Protein AF-0000000075997855 (afdb_homodimer)

Organism: Limulus polyphemus (NCBI:txid6850)

Radius of gyration: 38.67 Å; Cα contacts (8 Å, |Δi|>4): 267; chains: 2; bounding box: 43×116×145 Å

InterPro domains:
  IPR006569 CID domain [PF04818] (9-124)
  IPR006569 CID domain [PS51391] (2-132)
  IPR006569 CID domain [SM00582] (9-129)
  IPR008942 ENTH/VHS [G3DSA:1.25.40.90] (2-138)
  IPR008942 ENTH/VHS [SSF48464] (8-131)

pLDDT: mean 77.79, std 27.0, range [27.77, 98.94]

Foldseek 3Di:
DLPDDDLVVLLVLLVPQDLDPCSLVVVLVVCLVNQVCLLVSLVSLLVSLVVDDQVSLLSSVSSLLSNLVVCVPPPPHDNLVNNLVCLLVSLLSNQPPVCLVVVVVSLVVCVVVVSDDPVSSVSSVCSNPVPPPPPPPCPVVVPPPPVPPVVVVVVVVVVVVVVVVVVVVVVVVPVVPPVPPVVPPVPD/DLPDDDLVVLLVLLVPQDLDPCSLVVVLVVCLVNQVCLLVSLVSLLVSLVVDDQVSLLSSVSSLLSNLVVCVVPPPHDNLVNNLVCLLVSLLSNQPPVCLVVVVVSLVVCVVVVSDDPVSSVSSVCSNPVPPPPPPPCPVVVPPPPVPPVVVVVVVVVVVVVVVVVVVVVVVVPPPVVVPPVVPVPPD

Nearest PDB structures (foldseek):
  4flb-assembly1_A-2  TM=9.672E-01  e=1.034E-10  Homo sapiens
  4jxt-assembly1_A  TM=9.382E-01  e=5.336E-09  Homo sapiens
  4fu3-assembly1_A  TM=7.179E-01  e=9.649E-08  Homo sapiens
  4q94-assembly3_A  TM=6.990E-01  e=1.178E-07  Homo sapiens
  4fu3-assembly1_B  TM=7.138E-01  e=9.179E-08  Homo sapiens

Solvent-accessible surface area (backbone atoms only — not comparable to full-atom values): 21978 Å² total; per-residue (Å²): 128,83,78,76,81,59,61,69,59,49,49,50,48,67,71,62,58,44,56,30,53,66,40,33,49,54,53,29,52,55,49,61,72,45,38,91,45,35,62,62,52,44,51,50,50,51,56,50,46,72,73,45,53,64,72,54,35,49,38,51,48,52,34,49,50,51,37,38,62,57,32,74,74,36,86,91,49,54,46,58,63,44,44,58,73,46,46,61,68,50,29,63,72,52,50,50,77,92,48,36,69,60,52,50,48,54,51,50,50,32,52,75,66,60,71,50,56,64,68,58,52,49,50,44,51,51,52,43,64,50,71,70,68,66,70,70,76,74,71,62,75,67,65,74,69,64,73,70,70,65,59,67,63,60,59,61,59,58,56,57,55,56,53,52,54,53,51,52,55,54,53,61,64,55,63,66,62,66,74,62,60,71,68,58,70,71,72,112,126,82,78,76,81,55,61,68,59,50,50,51,49,67,73,61,58,43,56,30,52,66,40,32,49,53,53,30,51,56,48,61,73,45,38,92,45,34,62,60,51,44,51,50,51,51,57,50,45,73,73,45,54,64,72,54,36,49,36,51,49,52,33,49,51,51,37,37,62,56,34,75,74,37,83,90,48,53,46,58,61,45,45,58,75,45,45,61,68,49,28,63,72,51,50,50,77,90,48,35,68,60,54,51,48,53,51,49,50,33,53,76,65,61,71,52,55,66,68,58,54,50,50,43,52,50,51,42,64,50,70,70,70,68,70,71,78,74,68,63,72,68,65,72,71,64,73,70,68,66,61,66,64,61,62,61,58,59,58,59,58,58,54,54,59,55,54,56,58,56,59,64,64,62,63,64,65,70,70,64,62,73,65,62,84,68,71,127

Secondary structure (DSSP, 8-state):
------HHHHHHHHHH--SBHHHHHHHHHHHHHTGGGHHHHHHHHHHHHHHS-HHHHHHHHHHHHHHHHHHTTSTT--HHHHHHHHHHHHHHTT--TTTHHHHHHHHHHHHHTTSS-HHHHHHHHHHHH-----------TTTT--TTTHHHHHHHHHHHHHHHHHHHHHHHTTGGGGGGGGGGGGG-/------HHHHHHHHHH--SBHHHHHHHHHHHHHTGGGHHHHHHHHHHHHHHS-HHHHHHHHHHHHHHHHHHTTSTT--HHHHHHHHHHHHHHTT--TTTHHHHHHHHHHHHHTTSS-HHHHHHHHHHHH----------GGGS---GGGHHHHHHHHHHHHHHHHHHHHHHHHHSGGGGGGGGSTT--

Sequence (376 aa):
MASTLNENNLEKKFQSVTNTQDGIQSLSLWILHHKVHHKKIVEMWMKVLKKAKPSHRLTLLYLANDVVQNSRKKAGSHFGESFAEVLKEACVLLRDEKIQTSVKRVFKIWEERSVYDPDFIKELYDVLESSKESPPVSSKIIADFKPQKVADQIHMVDKIAKETLTKLTMLTNSKVDAASSEALRKLKMASTLNENNLEKKFQSVTNTQDGIQSLSLWILHHKVHHKKIVEMWMKVLKKAKPSHRLTLLYLANDVVQNSRKKAGSHFGESFAEVLKEACVLLRDEKIQTSVKRVFKIWEERSVYDPDFIKELYDVLESSKESPPVSSKIIADFKPQKVADQIHMVDKIAKETLTKLTMLTNSKVDAASSEALRKLK

Structure (mmCIF, N/CA/C/O backbone):
data_AF-0000000075997855-model_v1
#
loop_
_entity.id
_entity.type
_entity.pdbx_description
1 polymer 'Regulation of nuclear pre-mRNA domain-containing protein 1A-like'
#
loop_
_atom_site.group_PDB
_atom_site.id
_atom_site.type_symbol
_atom_site.label_atom_id
_atom_site.label_alt_id
_atom_site.label_comp_id
_atom_site.label_asym_id
_atom_site.label_entity_id
_atom_site.label_seq_id
_atom_site.pdbx_PDB_ins_code
_atom_site.Cartn_x
_atom_site.Cartn_y
_atom_site.Cartn_z
_atom_site.occupancy
_atom_site.B_iso_or_equiv
_atom_site.auth_seq_id
_atom_site.auth_comp_id
_atom_site.auth_asym_id
_atom_site.auth_atom_id
_atom_site.pdbx_PDB_model_num
ATOM 1 N N . MET A 1 1 ? -7.246 -14.531 -29.578 1 36.03 1 MET A N 1
ATOM 2 C CA . MET A 1 1 ? -6.105 -15.422 -29.359 1 36.03 1 MET A CA 1
ATOM 3 C C . MET A 1 1 ? -5.57 -15.289 -27.938 1 36.03 1 MET A C 1
ATOM 5 O O . MET A 1 1 ? -5.375 -14.172 -27.453 1 36.03 1 MET A O 1
ATOM 9 N N . ALA A 1 2 ? -5.793 -16.109 -26.984 1 48.78 2 ALA A N 1
ATOM 10 C CA . ALA A 1 2 ? -5.484 -15.992 -25.562 1 48.78 2 ALA A CA 1
ATOM 11 C C . ALA A 1 2 ? -4.008 -15.672 -25.344 1 48.78 2 ALA A C 1
ATOM 13 O O . ALA A 1 2 ? -3.133 -16.359 -25.875 1 48.78 2 ALA A O 1
ATOM 14 N N . SER A 1 3 ? -3.506 -14.469 -25.438 1 60.66 3 SER A N 1
ATOM 15 C CA . SER A 1 3 ? -2.098 -14.094 -25.375 1 60.66 3 SER A CA 1
ATOM 16 C C . SER A 1 3 ? -1.326 -14.969 -24.391 1 60.66 3 SER A C 1
ATOM 18 O O . SER A 1 3 ? -1.841 -15.312 -23.328 1 60.66 3 SER A O 1
ATOM 20 N N . THR A 1 4 ? -0.535 -15.883 -24.922 1 80.06 4 THR A N 1
ATOM 21 C CA . THR A 1 4 ? 0.24 -16.875 -24.188 1 80.06 4 THR A CA 1
ATOM 22 C C . THR A 1 4 ? 1.141 -16.188 -23.156 1 80.06 4 THR A C 1
ATOM 24 O O . THR A 1 4 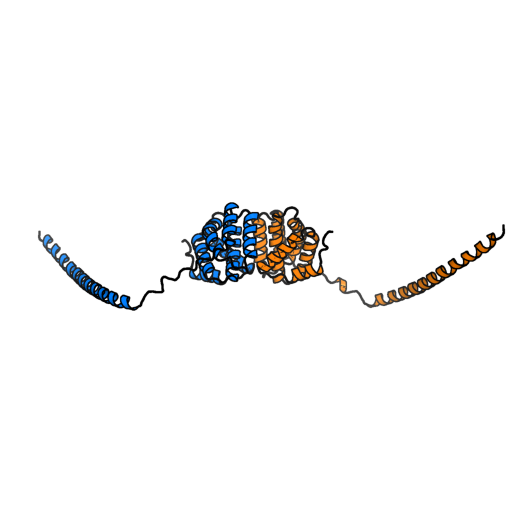? 1.817 -15.211 -23.469 1 80.06 4 THR A O 1
ATOM 27 N N . LEU A 1 5 ? 0.919 -16.484 -21.938 1 89.31 5 LEU A N 1
ATOM 28 C CA . LEU A 1 5 ? 1.74 -16 -20.828 1 89.31 5 LEU A CA 1
ATOM 29 C C . LEU A 1 5 ? 3.16 -16.547 -20.922 1 89.31 5 LEU A C 1
ATOM 31 O O . LEU A 1 5 ? 3.355 -17.766 -21.062 1 89.31 5 LEU A O 1
ATOM 35 N N . ASN A 1 6 ? 4.176 -15.734 -21.172 1 93.5 6 ASN A N 1
ATOM 36 C CA . ASN A 1 6 ? 5.578 -16.125 -21.156 1 93.5 6 ASN A CA 1
ATOM 37 C C . ASN A 1 6 ? 6.066 -16.422 -19.734 1 93.5 6 ASN A C 1
ATOM 39 O O . ASN A 1 6 ? 6.371 -15.492 -18.984 1 93.5 6 ASN A O 1
ATOM 43 N N . GLU A 1 7 ? 6.246 -17.641 -19.422 1 94.5 7 GLU A N 1
ATOM 44 C CA . GLU A 1 7 ? 6.555 -18.062 -18.062 1 94.5 7 GLU A CA 1
ATOM 45 C C . GLU A 1 7 ? 7.953 -17.609 -17.656 1 94.5 7 GLU A C 1
ATOM 47 O O . GLU A 1 7 ? 8.172 -17.266 -16.484 1 94.5 7 GLU A O 1
ATOM 52 N N . ASN A 1 8 ? 8.898 -17.672 -18.562 1 96 8 ASN A N 1
ATOM 53 C CA . ASN A 1 8 ? 10.258 -17.25 -18.234 1 96 8 ASN A CA 1
ATOM 54 C C . ASN A 1 8 ? 10.312 -15.766 -17.891 1 96 8 ASN A C 1
ATOM 56 O O . ASN A 1 8 ? 11 -15.359 -16.953 1 96 8 ASN A O 1
ATOM 60 N N . ASN A 1 9 ? 9.594 -15.109 -18.656 1 96.88 9 ASN A N 1
ATOM 61 C CA . ASN A 1 9 ? 9.508 -13.68 -18.391 1 96.88 9 ASN A CA 1
ATOM 62 C C . ASN A 1 9 ? 8.844 -13.398 -17.031 1 96.88 9 ASN A C 1
ATOM 64 O O . ASN A 1 9 ? 9.32 -12.555 -16.266 1 96.88 9 ASN A O 1
ATOM 68 N N . LEU A 1 10 ? 7.824 -14.078 -16.781 1 97.94 10 LEU A N 1
ATOM 69 C CA . LEU A 1 10 ? 7.102 -13.914 -15.523 1 97.94 10 LEU A CA 1
ATOM 70 C C . LEU A 1 10 ? 7.988 -14.273 -14.336 1 97.94 10 LEU A C 1
ATOM 72 O O . LEU A 1 10 ? 8.023 -13.547 -13.344 1 97.94 10 LEU A O 1
ATOM 76 N N . GLU A 1 11 ? 8.695 -15.344 -14.477 1 98 11 GLU A N 1
ATOM 77 C CA . GLU A 1 11 ? 9.609 -15.75 -13.406 1 98 11 GLU A CA 1
ATOM 78 C C . GLU A 1 11 ? 10.633 -14.656 -13.117 1 98 11 GLU A C 1
ATOM 80 O O . GLU A 1 11 ? 10.914 -14.344 -11.961 1 98 11 GLU A O 1
ATOM 85 N N . LYS A 1 12 ? 11.219 -14.125 -14.109 1 98.44 12 LYS A N 1
ATOM 86 C CA . LYS A 1 12 ? 12.203 -13.055 -13.961 1 98.44 12 LYS A CA 1
ATOM 87 C C . LYS A 1 12 ? 11.586 -11.836 -13.297 1 98.44 12 LYS A C 1
ATOM 89 O O . LYS A 1 12 ? 12.227 -11.18 -12.477 1 98.44 12 LYS A O 1
ATOM 94 N N . LYS A 1 13 ? 10.359 -11.562 -13.656 1 98.69 13 LYS A N 1
ATOM 95 C CA . LYS A 1 13 ? 9.656 -10.438 -13.039 1 98.69 13 LYS A CA 1
ATOM 96 C C . LYS A 1 13 ? 9.492 -10.648 -11.539 1 98.69 13 LYS A C 1
ATOM 98 O O . LYS A 1 13 ? 9.75 -9.734 -10.742 1 98.69 13 LYS A O 1
ATOM 103 N N . PHE A 1 14 ? 9.164 -11.859 -11.133 1 98.88 14 PHE A N 1
ATOM 104 C CA . PHE A 1 14 ? 8.992 -12.156 -9.719 1 98.88 14 PHE A CA 1
ATOM 105 C C . PHE A 1 14 ? 10.336 -12.125 -8.992 1 98.88 14 PHE A C 1
ATOM 107 O O . PHE A 1 14 ? 10.406 -11.703 -7.84 1 98.88 14 PHE A O 1
ATOM 114 N N . GLN A 1 15 ? 11.359 -12.523 -9.664 1 98.75 15 GLN A N 1
ATOM 115 C CA . GLN A 1 15 ? 12.688 -12.555 -9.062 1 98.75 15 GLN A CA 1
ATOM 116 C C . GLN A 1 15 ? 13.242 -11.148 -8.883 1 98.75 15 GLN A C 1
ATOM 118 O O . GLN A 1 15 ? 14.008 -10.891 -7.953 1 98.75 15 GLN A O 1
ATOM 123 N N . SER A 1 16 ? 12.789 -10.25 -9.688 1 98.56 16 SER A N 1
ATOM 124 C CA . SER A 1 16 ? 13.445 -8.953 -9.742 1 98.56 16 SER A CA 1
ATOM 125 C C . SER A 1 16 ? 12.578 -7.871 -9.109 1 98.56 16 SER A C 1
ATOM 127 O O . SER A 1 16 ? 13.031 -6.742 -8.906 1 98.56 16 SER A O 1
ATOM 129 N N . VAL A 1 17 ? 11.367 -8.133 -8.781 1 98.75 17 VAL A N 1
ATOM 130 C CA . VAL A 1 17 ? 10.484 -7.117 -8.227 1 98.75 17 VAL A CA 1
ATOM 131 C C . VAL A 1 17 ? 11.094 -6.531 -6.957 1 98.75 17 VAL A C 1
ATOM 133 O O . VAL A 1 17 ? 11.633 -7.27 -6.125 1 98.75 17 VAL A O 1
ATOM 136 N N . THR A 1 18 ? 11.008 -5.199 -6.891 1 98.25 18 THR A N 1
ATOM 137 C CA . THR A 1 18 ? 11.594 -4.512 -5.75 1 98.25 18 THR A CA 1
ATOM 138 C C . THR A 1 18 ? 10.539 -4.219 -4.688 1 98.25 18 THR A C 1
ATOM 140 O O . THR A 1 18 ? 9.352 -4.145 -4.992 1 98.25 18 THR A O 1
ATOM 143 N N . ASN A 1 19 ? 11.039 -3.986 -3.506 1 98 19 ASN A N 1
ATOM 144 C CA . ASN A 1 19 ? 10.164 -3.705 -2.371 1 98 19 ASN A CA 1
ATOM 145 C C . ASN A 1 19 ? 9.68 -2.26 -2.387 1 98 19 ASN A C 1
ATOM 147 O O . ASN A 1 19 ? 8.914 -1.85 -1.512 1 98 19 ASN A O 1
ATOM 151 N N . THR A 1 20 ? 9.898 -1.529 -3.391 1 97.5 20 THR A N 1
ATOM 152 C CA . THR A 1 20 ? 9.445 -0.145 -3.488 1 97.5 20 THR A CA 1
ATOM 153 C C . THR A 1 20 ? 7.984 -0.079 -3.914 1 97.5 20 THR A C 1
ATOM 155 O O . THR A 1 20 ? 7.48 -0.998 -4.562 1 97.5 20 THR A O 1
ATOM 158 N N . GLN A 1 21 ? 7.355 1.006 -3.586 1 95.5 21 GLN A N 1
ATOM 159 C CA . GLN A 1 21 ? 5.957 1.191 -3.965 1 95.5 21 GLN A CA 1
ATOM 160 C C . GLN A 1 21 ? 5.785 1.111 -5.477 1 95.5 21 GLN A C 1
ATOM 162 O O . GLN A 1 21 ? 4.906 0.396 -5.969 1 95.5 21 GLN A O 1
ATOM 167 N N . ASP A 1 22 ? 6.676 1.736 -6.219 1 95 22 ASP A N 1
ATOM 168 C CA . ASP A 1 22 ? 6.613 1.729 -7.676 1 95 22 ASP A CA 1
ATOM 169 C C . ASP A 1 22 ? 6.84 0.325 -8.234 1 95 22 ASP A C 1
ATOM 171 O O . ASP A 1 22 ? 6.16 -0.096 -9.172 1 95 22 ASP A O 1
ATOM 175 N N . GLY A 1 23 ? 7.785 -0.365 -7.691 1 96.75 23 GLY A N 1
ATOM 176 C CA . GLY A 1 23 ? 8.062 -1.724 -8.133 1 96.75 23 GLY A CA 1
ATOM 177 C C . GLY A 1 23 ? 6.887 -2.662 -7.941 1 96.75 23 GLY A C 1
ATOM 178 O O . GLY A 1 23 ? 6.5 -3.377 -8.867 1 96.75 23 GLY A O 1
ATOM 179 N N . ILE A 1 24 ? 6.32 -2.67 -6.812 1 98.12 24 ILE A N 1
ATOM 180 C CA . ILE A 1 24 ? 5.18 -3.514 -6.48 1 98.12 24 ILE A CA 1
ATOM 181 C C . ILE A 1 24 ? 3.986 -3.135 -7.355 1 98.12 24 ILE A C 1
ATOM 183 O O . ILE A 1 24 ? 3.371 -3.998 -7.984 1 98.12 24 ILE A O 1
ATOM 187 N N . GLN A 1 25 ? 3.754 -1.882 -7.441 1 94.94 25 GLN A N 1
ATOM 188 C CA . GLN A 1 25 ? 2.584 -1.396 -8.164 1 94.94 25 GLN A CA 1
ATOM 189 C C . GLN A 1 25 ? 2.699 -1.688 -9.656 1 94.94 25 GLN A C 1
ATOM 191 O O . GLN A 1 25 ? 1.718 -2.066 -10.297 1 94.94 25 GLN A O 1
ATOM 196 N N . SER A 1 26 ? 3.852 -1.44 -10.203 1 95.81 26 SER A N 1
ATOM 197 C CA . SER A 1 26 ? 4.059 -1.679 -11.625 1 95.81 26 SER A CA 1
ATOM 198 C C . SER A 1 26 ? 3.826 -3.143 -11.984 1 95.81 26 SER A C 1
ATOM 200 O O . SER A 1 26 ? 3.107 -3.449 -12.938 1 95.81 26 SER A O 1
ATOM 202 N N . LEU A 1 27 ? 4.375 -3.992 -11.227 1 98.06 27 LEU A N 1
ATOM 203 C CA . LEU A 1 27 ? 4.184 -5.406 -11.523 1 98.06 27 LEU A CA 1
ATOM 204 C C . LEU A 1 27 ? 2.75 -5.836 -11.227 1 98.06 27 LEU A C 1
ATOM 206 O O . LEU A 1 27 ? 2.184 -6.664 -11.945 1 98.06 27 LEU A O 1
ATOM 210 N N . SER A 1 28 ? 2.18 -5.32 -10.188 1 97.12 28 SER A N 1
ATOM 211 C CA . SER A 1 28 ? 0.782 -5.59 -9.867 1 97.12 28 SER A CA 1
ATOM 212 C C . SER A 1 28 ? -0.136 -5.227 -11.023 1 97.12 28 SER A C 1
ATOM 214 O O . SER A 1 28 ? -1.011 -6.008 -11.398 1 97.12 28 SER A O 1
ATOM 216 N N . LEU A 1 29 ? 0.048 -4.117 -11.609 1 93.44 29 LEU A N 1
ATOM 217 C CA . LEU A 1 29 ? -0.745 -3.666 -12.75 1 93.44 29 LEU A CA 1
ATOM 218 C C . LEU A 1 29 ? -0.617 -4.637 -13.914 1 93.44 29 LEU A C 1
ATOM 220 O O . LEU A 1 29 ? -1.619 -5.02 -14.523 1 93.44 29 LEU A O 1
ATOM 224 N N . TRP A 1 30 ? 0.58 -4.969 -14.18 1 96.44 30 TRP A N 1
ATOM 225 C CA . TRP A 1 30 ? 0.846 -5.914 -15.258 1 96.44 30 TRP A CA 1
ATOM 226 C C . TRP A 1 30 ? 0.116 -7.23 -15.016 1 96.44 30 TRP A C 1
ATOM 228 O O . TRP A 1 30 ? -0.498 -7.785 -15.93 1 96.44 30 TRP A O 1
ATOM 238 N N . ILE A 1 31 ? 0.141 -7.695 -13.781 1 97.19 31 ILE A N 1
ATOM 239 C CA . ILE A 1 31 ? -0.502 -8.945 -13.391 1 97.19 31 ILE A CA 1
ATOM 240 C C . ILE A 1 31 ? -2.012 -8.828 -13.586 1 97.19 31 ILE A C 1
ATOM 242 O O . ILE A 1 31 ? -2.641 -9.734 -14.148 1 97.19 31 ILE A O 1
ATOM 246 N N . LEU A 1 32 ? -2.564 -7.789 -13.219 1 95.5 32 LEU A N 1
ATOM 247 C CA . LEU A 1 32 ? -4.004 -7.598 -13.328 1 95.5 32 LEU A CA 1
ATOM 248 C C . LEU A 1 32 ? -4.438 -7.527 -14.789 1 95.5 32 LEU A C 1
ATOM 250 O O . LEU A 1 32 ? -5.535 -7.965 -15.133 1 95.5 32 LEU A O 1
ATOM 254 N N . HIS A 1 33 ? -3.527 -7.004 -15.539 1 93.06 33 HIS A N 1
ATOM 255 C CA . HIS A 1 33 ? -3.785 -6.969 -16.969 1 93.06 33 HIS A CA 1
ATOM 256 C C . HIS A 1 33 ? -3.789 -8.375 -17.562 1 93.06 33 HIS A C 1
ATOM 258 O O . HIS A 1 33 ? -4.43 -8.617 -18.594 1 93.06 33 HIS A O 1
ATOM 264 N N . HIS A 1 34 ? -3.145 -9.242 -16.969 1 95.25 34 HIS A N 1
ATOM 265 C CA . HIS A 1 34 ? -3.059 -10.633 -17.406 1 95.25 34 HIS A CA 1
ATOM 266 C C . HIS A 1 34 ? -3.889 -11.547 -16.516 1 95.25 34 HIS A C 1
ATOM 268 O O . HIS A 1 34 ? -3.523 -12.711 -16.312 1 95.25 34 HIS A O 1
ATOM 274 N N . LYS A 1 35 ? -5.008 -11.078 -16.047 1 95.62 35 LYS A N 1
ATOM 275 C CA . LYS A 1 35 ? -5.832 -11.758 -15.055 1 95.62 35 LYS A CA 1
ATOM 276 C C . LYS A 1 35 ? -6.383 -13.078 -15.594 1 95.62 35 LYS A C 1
ATOM 278 O O . LYS A 1 35 ? -6.711 -13.977 -14.828 1 95.62 35 LYS A O 1
ATOM 283 N N . VAL A 1 36 ? -6.477 -13.195 -16.922 1 95.38 36 VAL A N 1
ATOM 284 C CA . VAL A 1 36 ? -6.988 -14.422 -17.5 1 95.38 36 VAL A CA 1
ATOM 285 C C . VAL A 1 36 ? -6.09 -15.594 -17.109 1 95.38 36 VAL A C 1
ATOM 287 O O . VAL A 1 36 ? -6.535 -16.75 -17.094 1 95.38 36 VAL A O 1
ATOM 290 N N . HIS A 1 37 ? -4.828 -15.289 -16.812 1 96.94 37 HIS A N 1
ATOM 291 C CA . HIS A 1 37 ? -3.861 -16.312 -16.438 1 96.94 37 HIS A CA 1
ATOM 292 C C . HIS A 1 37 ? -3.621 -16.328 -14.938 1 96.94 37 HIS A C 1
ATOM 294 O O . HIS A 1 37 ? -2.521 -16.656 -14.484 1 96.94 37 HIS A O 1
ATOM 300 N N . HIS A 1 38 ? -4.582 -15.961 -14.094 1 97.25 38 HIS A N 1
ATOM 301 C CA . HIS A 1 38 ? -4.418 -15.789 -12.656 1 97.25 38 HIS A CA 1
ATOM 302 C C . HIS A 1 38 ? -3.924 -17.062 -12 1 97.25 38 HIS A C 1
ATOM 304 O O . HIS A 1 38 ? -3.068 -17.031 -11.117 1 97.25 38 HIS A O 1
ATOM 310 N N . LYS A 1 39 ? -4.359 -18.266 -12.43 1 98.06 39 LYS A N 1
ATOM 311 C CA . LYS A 1 39 ? -3.926 -19.516 -11.828 1 98.06 39 LYS A CA 1
ATOM 312 C C . LYS A 1 39 ? -2.441 -19.766 -12.078 1 98.06 39 LYS A C 1
ATOM 314 O O . LYS A 1 39 ? -1.693 -20.062 -11.141 1 98.06 39 LYS A O 1
ATOM 319 N N . LYS A 1 40 ? -2.072 -19.594 -13.312 1 98 40 LYS A N 1
ATOM 320 C CA . LYS A 1 40 ? -0.673 -19.812 -13.664 1 98 40 LYS A CA 1
ATOM 321 C C . LYS A 1 40 ? 0.227 -18.781 -12.992 1 98 40 LYS A C 1
ATOM 323 O O . LYS A 1 40 ? 1.327 -19.109 -12.547 1 98 40 LYS A O 1
ATOM 328 N N . ILE A 1 41 ? -0.214 -17.562 -12.883 1 98.69 41 ILE A N 1
ATOM 329 C CA . ILE A 1 41 ? 0.545 -16.484 -12.266 1 98.69 41 ILE A CA 1
ATOM 330 C C . ILE A 1 41 ? 0.781 -16.797 -10.789 1 98.69 41 ILE A C 1
ATOM 332 O O . ILE A 1 41 ? 1.906 -16.688 -10.297 1 98.69 41 ILE A O 1
ATOM 336 N N . VAL A 1 42 ? -0.222 -17.25 -10.125 1 98.81 42 VAL A N 1
ATOM 337 C CA . VAL A 1 42 ? -0.113 -17.562 -8.703 1 98.81 42 VAL A CA 1
ATOM 338 C C . VAL A 1 42 ? 0.786 -18.781 -8.508 1 98.81 42 VAL A C 1
ATOM 340 O O . VAL A 1 42 ? 1.583 -18.828 -7.566 1 98.81 42 VAL A O 1
ATOM 343 N N . GLU A 1 43 ? 0.662 -19.703 -9.406 1 98.69 43 GLU A N 1
ATOM 344 C CA . GLU A 1 43 ? 1.55 -20.859 -9.367 1 98.69 43 GLU A CA 1
ATOM 345 C C . GLU A 1 43 ? 3.012 -20.438 -9.477 1 98.69 43 GLU A C 1
ATOM 347 O O . GLU A 1 43 ? 3.863 -20.922 -8.727 1 98.69 43 GLU A O 1
ATOM 352 N N . MET A 1 44 ? 3.279 -19.547 -10.383 1 98.81 44 MET A N 1
ATOM 353 C CA . MET A 1 44 ? 4.641 -19.062 -10.594 1 98.81 44 MET A CA 1
ATOM 354 C C . MET A 1 44 ? 5.117 -18.219 -9.414 1 98.81 44 MET A C 1
ATOM 356 O O . MET A 1 44 ? 6.293 -18.266 -9.055 1 98.81 44 MET A O 1
ATOM 360 N N . TRP A 1 45 ? 4.238 -17.453 -8.867 1 98.94 45 TRP A N 1
ATOM 361 C CA . TRP A 1 45 ? 4.535 -16.719 -7.645 1 98.94 45 TRP A CA 1
ATOM 362 C C . TRP A 1 45 ? 5.012 -17.641 -6.539 1 98.94 45 TRP A C 1
ATOM 364 O O . TRP A 1 45 ? 6.043 -17.391 -5.906 1 98.94 45 TRP A O 1
ATOM 374 N N . MET A 1 46 ? 4.312 -18.734 -6.34 1 98.88 46 MET A N 1
ATOM 375 C CA . MET A 1 46 ? 4.656 -19.719 -5.32 1 98.88 46 MET A CA 1
ATOM 376 C C . MET A 1 46 ? 5.996 -20.375 -5.621 1 98.88 46 MET A C 1
ATOM 378 O O . MET A 1 46 ? 6.805 -20.594 -4.719 1 98.88 46 MET A O 1
ATOM 382 N N . LYS A 1 47 ? 6.184 -20.656 -6.859 1 98.81 47 LYS A N 1
ATOM 383 C CA . LYS A 1 47 ? 7.445 -21.266 -7.285 1 98.81 47 LYS A CA 1
ATOM 384 C C . LYS A 1 47 ? 8.633 -20.375 -6.922 1 98.81 47 LYS A C 1
ATOM 386 O O . LYS A 1 47 ? 9.625 -20.859 -6.375 1 98.81 47 LYS A O 1
ATOM 391 N N . VAL A 1 48 ? 8.5 -19.141 -7.168 1 98.94 48 VAL A N 1
ATOM 392 C CA . VAL A 1 48 ? 9.594 -18.219 -6.891 1 98.94 48 VAL A CA 1
ATOM 393 C C . VAL A 1 48 ? 9.719 -18 -5.383 1 98.94 48 VAL A C 1
ATOM 395 O O . VAL A 1 48 ? 10.828 -17.891 -4.859 1 98.94 48 VAL A O 1
ATOM 398 N N . LEU A 1 49 ? 8.633 -17.984 -4.656 1 98.88 49 LEU A N 1
ATOM 399 C CA . LEU A 1 49 ? 8.648 -17.844 -3.207 1 98.88 49 LEU A CA 1
ATOM 400 C C . LEU A 1 49 ? 9.469 -18.953 -2.555 1 98.88 49 LEU A C 1
ATOM 402 O O . LEU A 1 49 ? 10.234 -18.688 -1.619 1 98.88 49 LEU A O 1
ATOM 406 N N . LYS A 1 50 ? 9.344 -20.094 -3.086 1 98.81 50 LYS A N 1
ATOM 407 C CA . LYS A 1 50 ? 10.008 -21.266 -2.516 1 98.81 50 LYS A CA 1
ATOM 408 C C . LYS A 1 50 ? 11.523 -21.141 -2.615 1 98.81 50 LYS A C 1
ATOM 410 O O . LYS A 1 50 ? 12.258 -21.688 -1.786 1 98.81 50 LYS A O 1
ATOM 415 N N . LYS A 1 51 ? 12 -20.375 -3.516 1 98.62 51 LYS A N 1
ATOM 416 C CA . LYS A 1 51 ? 13.438 -20.297 -3.783 1 98.62 51 LYS A CA 1
ATOM 417 C C . LYS A 1 51 ? 14.023 -19 -3.23 1 98.62 51 LYS A C 1
ATOM 419 O O . LYS A 1 51 ? 15.242 -18.812 -3.221 1 98.62 51 LYS A O 1
ATOM 424 N N . ALA A 1 52 ? 13.227 -18.141 -2.734 1 98.75 52 ALA A N 1
ATOM 425 C CA . ALA A 1 52 ? 13.648 -16.781 -2.367 1 98.75 52 ALA A CA 1
ATOM 426 C C . ALA A 1 52 ? 14.156 -16.75 -0.93 1 98.75 52 ALA A C 1
ATOM 428 O O . ALA A 1 52 ? 13.82 -17.609 -0.118 1 98.75 52 ALA A O 1
ATOM 429 N N . LYS A 1 53 ? 14.977 -15.75 -0.64 1 98.31 53 LYS A N 1
ATOM 430 C CA . LYS A 1 53 ? 15.375 -15.453 0.733 1 98.31 53 LYS A CA 1
ATOM 431 C C . LYS A 1 53 ? 14.258 -14.742 1.487 1 98.31 53 LYS A C 1
ATOM 433 O O . LYS A 1 53 ? 13.344 -14.18 0.874 1 98.31 53 LYS A O 1
ATOM 438 N N . PRO A 1 54 ? 14.297 -14.711 2.785 1 98.38 54 PRO A N 1
ATOM 439 C CA . PRO A 1 54 ? 13.195 -14.18 3.596 1 98.38 54 PRO A CA 1
ATOM 440 C C . PRO A 1 54 ? 12.828 -12.75 3.215 1 98.38 54 PRO A C 1
ATOM 442 O O . PRO A 1 54 ? 11.641 -12.43 3.082 1 98.38 54 PRO A O 1
ATOM 445 N N . SER A 1 55 ? 13.781 -11.922 2.957 1 98.25 55 SER A N 1
ATOM 446 C CA . SER A 1 55 ? 13.477 -10.539 2.607 1 98.25 55 SER A CA 1
ATOM 447 C C . SER A 1 55 ? 12.703 -10.453 1.297 1 98.25 55 SER A C 1
ATOM 449 O O . SER A 1 55 ? 11.773 -9.656 1.169 1 98.25 55 SER A O 1
ATOM 451 N N . HIS A 1 56 ? 13.125 -11.25 0.347 1 98.81 56 HIS A N 1
ATOM 452 C CA . HIS A 1 56 ? 12.422 -11.234 -0.932 1 98.81 56 HIS A CA 1
ATOM 453 C C . HIS A 1 56 ? 11.07 -11.938 -0.83 1 98.81 56 HIS A C 1
ATOM 455 O O . HIS A 1 56 ? 10.117 -11.57 -1.525 1 98.81 56 HIS A O 1
ATOM 461 N N . ARG A 1 57 ? 10.938 -12.945 0.015 1 98.94 57 ARG A N 1
ATOM 462 C CA . ARG A 1 57 ? 9.641 -13.555 0.271 1 98.94 57 ARG A CA 1
ATOM 463 C C . ARG A 1 57 ? 8.633 -12.523 0.764 1 98.94 57 ARG A C 1
ATOM 465 O O . ARG A 1 57 ? 7.469 -12.539 0.359 1 98.94 57 ARG A O 1
ATOM 472 N N . LEU A 1 58 ? 9.156 -11.656 1.605 1 98.69 58 LEU A N 1
ATOM 473 C CA . LEU A 1 58 ? 8.289 -10.586 2.082 1 98.69 58 LEU A CA 1
ATOM 474 C C . LEU A 1 58 ? 7.867 -9.68 0.934 1 98.69 58 LEU A C 1
ATOM 476 O O . LEU A 1 58 ? 6.695 -9.305 0.833 1 98.69 58 LEU A O 1
ATOM 480 N N . THR A 1 59 ? 8.758 -9.391 0.056 1 98.81 59 THR A N 1
ATOM 481 C CA . THR A 1 59 ? 8.453 -8.578 -1.117 1 98.81 59 THR A CA 1
ATOM 482 C C . THR A 1 59 ? 7.379 -9.25 -1.971 1 98.81 59 THR A C 1
ATOM 484 O O . THR A 1 59 ? 6.441 -8.586 -2.422 1 98.81 59 THR A O 1
ATOM 487 N N . LEU A 1 60 ? 7.512 -10.477 -2.117 1 98.94 60 LEU A N 1
ATOM 488 C CA . LEU A 1 60 ? 6.531 -11.234 -2.891 1 98.94 60 LEU A CA 1
ATOM 489 C C . LEU A 1 60 ? 5.176 -11.234 -2.195 1 98.94 60 LEU A C 1
ATOM 491 O O . LEU A 1 60 ? 4.133 -11.203 -2.857 1 98.94 60 LEU A O 1
ATOM 495 N N . LEU A 1 61 ? 5.195 -11.258 -0.875 1 98.88 61 LEU A N 1
ATOM 496 C CA . LEU A 1 61 ? 3.934 -11.164 -0.15 1 98.88 61 LEU A CA 1
ATOM 497 C C . LEU A 1 61 ? 3.299 -9.789 -0.343 1 98.88 61 LEU A C 1
ATOM 499 O O . LEU A 1 61 ? 2.082 -9.68 -0.513 1 98.88 61 LEU A O 1
ATOM 503 N N . TYR A 1 62 ? 4.109 -8.797 -0.326 1 98.62 62 TYR A N 1
ATOM 504 C CA . TYR A 1 62 ? 3.605 -7.449 -0.582 1 98.62 62 TYR A CA 1
ATOM 505 C C . TYR A 1 62 ? 2.982 -7.355 -1.97 1 98.62 62 TYR A C 1
ATOM 507 O O . TYR A 1 62 ? 1.944 -6.715 -2.148 1 98.62 62 TYR A O 1
ATOM 515 N N . LEU A 1 63 ? 3.611 -7.98 -2.92 1 98.75 63 LEU A N 1
ATOM 516 C CA . LEU A 1 63 ? 3.059 -8.031 -4.27 1 98.75 63 LEU A CA 1
ATOM 517 C C . LEU A 1 63 ? 1.703 -8.727 -4.273 1 98.75 63 LEU A C 1
ATOM 519 O O . LEU A 1 63 ? 0.741 -8.219 -4.855 1 98.75 63 LEU A O 1
ATOM 523 N N . ALA A 1 64 ? 1.636 -9.812 -3.594 1 98.81 64 ALA A N 1
ATOM 524 C CA . ALA A 1 64 ? 0.372 -10.539 -3.494 1 98.81 64 ALA A CA 1
ATOM 525 C C . ALA A 1 64 ? -0.709 -9.672 -2.855 1 98.81 64 ALA A C 1
ATOM 527 O O . ALA A 1 64 ? -1.852 -9.648 -3.32 1 98.81 64 ALA A O 1
ATOM 528 N N . ASN A 1 65 ? -0.334 -8.984 -1.845 1 97.31 65 ASN A N 1
ATOM 529 C CA . ASN A 1 65 ? -1.254 -8.07 -1.176 1 97.31 65 ASN A CA 1
ATOM 530 C C . ASN A 1 65 ? -1.813 -7.035 -2.143 1 97.31 65 ASN A C 1
ATOM 532 O O . ASN A 1 65 ? -3.027 -6.824 -2.201 1 97.31 65 ASN A O 1
ATOM 536 N N . ASP A 1 66 ? -0.933 -6.473 -2.887 1 97 66 ASP A N 1
ATOM 537 C CA . ASP A 1 66 ? -1.352 -5.441 -3.83 1 97 66 ASP A CA 1
ATOM 538 C C . ASP A 1 66 ? -2.268 -6.023 -4.906 1 97 66 ASP A C 1
ATOM 540 O O . ASP A 1 66 ? -3.324 -5.457 -5.199 1 97 66 ASP A O 1
ATOM 544 N N . VAL A 1 67 ? -1.962 -7.102 -5.438 1 97.81 67 VAL A N 1
ATOM 545 C CA . VAL A 1 67 ? -2.725 -7.762 -6.488 1 97.81 67 VAL A CA 1
ATOM 546 C C . VAL A 1 67 ? -4.113 -8.125 -5.973 1 97.81 67 VAL A C 1
ATOM 548 O O . VAL A 1 67 ? -5.125 -7.805 -6.602 1 97.81 67 VAL A O 1
ATOM 551 N N . VAL A 1 68 ? -4.176 -8.695 -4.809 1 97.62 68 VAL A N 1
ATOM 552 C CA . VAL A 1 68 ? -5.445 -9.18 -4.273 1 97.62 68 VAL A CA 1
ATOM 553 C C . VAL A 1 68 ? -6.344 -7.992 -3.928 1 97.62 68 VAL A C 1
ATOM 555 O O . VAL A 1 68 ? -7.543 -8.008 -4.219 1 97.62 68 VAL A O 1
ATOM 558 N N . GLN A 1 69 ? -5.758 -7.004 -3.375 1 92.56 69 GLN A N 1
ATOM 559 C CA . GLN A 1 69 ? -6.543 -5.836 -2.986 1 92.56 69 GLN A CA 1
ATOM 560 C C . GLN A 1 69 ? -7.082 -5.102 -4.211 1 92.56 69 GLN A C 1
ATOM 562 O O . GLN A 1 69 ? -8.242 -4.699 -4.234 1 92.56 69 GLN A O 1
ATOM 567 N N . ASN A 1 70 ? -6.258 -4.988 -5.219 1 90.06 70 ASN A N 1
ATOM 568 C CA . ASN A 1 70 ? -6.672 -4.254 -6.406 1 90.06 70 ASN A CA 1
ATOM 569 C C . ASN A 1 70 ? -7.582 -5.098 -7.301 1 90.06 70 ASN A C 1
ATOM 571 O O . ASN A 1 70 ? -8.383 -4.555 -8.062 1 90.06 70 ASN A O 1
ATOM 575 N N . SER A 1 71 ? -7.477 -6.336 -7.211 1 93.12 71 SER A N 1
ATOM 576 C CA . SER A 1 71 ? -8.289 -7.215 -8.047 1 93.12 71 SER A CA 1
ATOM 577 C C . SER A 1 71 ? -9.758 -7.18 -7.621 1 93.12 71 SER A C 1
ATOM 579 O O . SER A 1 71 ? -10.641 -7.523 -8.406 1 93.12 71 SER A O 1
ATOM 581 N N . ARG A 1 72 ? -10.078 -6.812 -6.355 1 89.25 72 ARG A N 1
ATOM 582 C CA . ARG A 1 72 ? -11.445 -6.746 -5.852 1 89.25 72 ARG A CA 1
ATOM 583 C C . ARG A 1 72 ? -12.266 -5.734 -6.637 1 89.25 72 ARG A C 1
ATOM 585 O O . ARG A 1 72 ? -13.492 -5.844 -6.707 1 89.25 72 ARG A O 1
ATOM 592 N N . LYS A 1 73 ? -11.57 -4.871 -7.246 1 83.31 73 LYS A N 1
ATOM 593 C CA . LYS A 1 73 ? -12.227 -3.795 -7.984 1 83.31 73 LYS A CA 1
ATOM 594 C C . LYS A 1 73 ? -12.406 -4.164 -9.453 1 83.31 73 LYS A C 1
ATOM 596 O O . LYS A 1 73 ? -13.125 -3.48 -10.188 1 83.31 73 LYS A O 1
ATOM 601 N N . LYS A 1 74 ? -11.672 -5.16 -9.734 1 82.75 74 LYS A N 1
ATOM 602 C CA . LYS A 1 74 ? -11.703 -5.57 -11.141 1 82.75 74 LYS A CA 1
ATOM 603 C C . LYS A 1 74 ? -12.664 -6.734 -11.352 1 82.75 74 LYS A C 1
ATOM 605 O O . LYS A 1 74 ? -12.422 -7.848 -10.875 1 82.75 74 LYS A O 1
ATOM 610 N N . ALA A 1 75 ? -13.695 -6.488 -12.062 1 81.69 75 ALA A N 1
ATOM 611 C CA . ALA A 1 75 ? -14.672 -7.535 -12.352 1 81.69 75 ALA A CA 1
ATOM 612 C C . ALA A 1 75 ? -14.016 -8.719 -13.062 1 81.69 75 ALA A C 1
ATOM 614 O O . ALA A 1 75 ? -13.18 -8.531 -13.953 1 81.69 75 ALA A O 1
ATOM 615 N N . GLY A 1 76 ? -14.375 -9.844 -12.695 1 86 76 GLY A N 1
ATOM 616 C CA . GLY A 1 76 ? -13.898 -11.047 -13.359 1 86 76 GLY A CA 1
ATOM 617 C C . GLY A 1 76 ? -12.523 -11.484 -12.891 1 86 76 GLY A C 1
ATOM 618 O O . GLY A 1 76 ? -11.922 -12.398 -13.461 1 86 76 GLY A O 1
ATOM 619 N N . SER A 1 77 ? -11.977 -10.734 -11.992 1 89.94 77 SER A N 1
ATOM 620 C CA . SER A 1 77 ? -10.688 -11.141 -11.445 1 89.94 77 SER A CA 1
ATOM 621 C C . SER A 1 77 ? -10.852 -12.195 -10.352 1 89.94 77 SER A C 1
ATOM 623 O O . SER A 1 77 ? -11.75 -12.086 -9.516 1 89.94 77 SER A O 1
ATOM 625 N N . HIS A 1 78 ? -9.992 -13.195 -10.398 1 95.88 78 HIS A N 1
ATOM 626 C CA . HIS A 1 78 ? -10.109 -14.312 -9.477 1 95.88 78 HIS A CA 1
ATOM 627 C C . HIS A 1 78 ? -8.836 -14.484 -8.656 1 95.88 78 HIS A C 1
ATOM 629 O O . HIS A 1 78 ? -8.547 -15.578 -8.164 1 95.88 78 HIS A O 1
ATOM 635 N N . PHE A 1 79 ? -8.07 -13.445 -8.531 1 98 79 PHE A N 1
ATOM 636 C CA . PHE A 1 79 ? -6.797 -13.547 -7.832 1 98 79 PHE A CA 1
ATOM 637 C C . PHE A 1 79 ? -7.012 -13.844 -6.352 1 98 79 PHE A C 1
ATOM 639 O O . PHE A 1 79 ? -6.223 -14.562 -5.734 1 98 79 PHE A O 1
ATOM 646 N N . GLY A 1 80 ? -8.016 -13.297 -5.691 1 97.31 80 GLY A N 1
ATOM 647 C CA . GLY A 1 80 ? -8.312 -13.617 -4.305 1 97.31 80 GLY A CA 1
ATOM 648 C C . GLY A 1 80 ? -8.43 -15.109 -4.047 1 97.31 80 GLY A C 1
ATOM 649 O O . GLY A 1 80 ? -7.812 -15.641 -3.123 1 97.31 80 GLY A O 1
ATOM 650 N N . GLU A 1 81 ? -9.148 -15.719 -4.906 1 97.62 81 GLU A N 1
ATOM 651 C CA . GLU A 1 81 ? -9.367 -17.156 -4.789 1 97.62 81 GLU A CA 1
ATOM 652 C C . GLU A 1 81 ? -8.102 -17.938 -5.113 1 97.62 81 GLU A C 1
ATOM 654 O O . GLU A 1 81 ? -7.754 -18.891 -4.414 1 97.62 81 GLU A O 1
ATOM 659 N N . SER A 1 82 ? -7.449 -17.516 -6.188 1 98.56 82 SER A N 1
ATOM 660 C CA . SER A 1 82 ? -6.258 -18.234 -6.613 1 98.56 82 SER A CA 1
ATOM 661 C C . SER A 1 82 ? -5.152 -18.156 -5.562 1 98.56 82 SER A C 1
ATOM 663 O O . SER A 1 82 ? -4.492 -19.141 -5.266 1 98.56 82 SER A O 1
ATOM 665 N N . PHE A 1 83 ? -4.957 -17.031 -4.953 1 98.75 83 PHE A N 1
ATOM 666 C CA . PHE A 1 83 ? -3.945 -16.891 -3.91 1 98.75 83 PHE A CA 1
ATOM 667 C C . PHE A 1 83 ? -4.352 -17.656 -2.658 1 98.75 83 PHE A C 1
ATOM 669 O O . PHE A 1 83 ? -3.5 -18.219 -1.967 1 9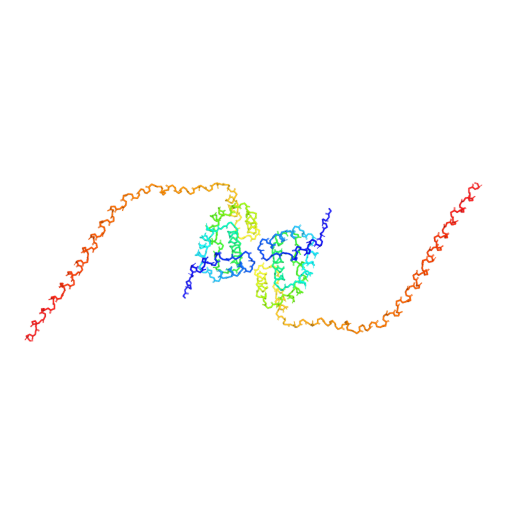8.75 83 PHE A O 1
ATOM 676 N N . ALA A 1 84 ? -5.629 -17.688 -2.373 1 98.5 84 ALA A N 1
ATOM 677 C CA . ALA A 1 84 ? -6.09 -18.422 -1.195 1 98.5 84 ALA A CA 1
ATOM 678 C C . ALA A 1 84 ? -5.645 -19.875 -1.239 1 98.5 84 ALA A C 1
ATOM 680 O O . ALA A 1 84 ? -5.355 -20.469 -0.201 1 98.5 84 ALA A O 1
ATOM 681 N N . GLU A 1 85 ? -5.508 -20.375 -2.389 1 98.56 85 GLU A N 1
ATOM 682 C CA . GLU A 1 85 ? -5.16 -21.781 -2.57 1 98.56 85 GLU A CA 1
ATOM 683 C C . GLU A 1 85 ? -3.715 -22.062 -2.162 1 98.56 85 GLU A C 1
ATOM 685 O O . GLU A 1 85 ? -3.35 -23.203 -1.868 1 98.56 85 GLU A O 1
ATOM 690 N N . VAL A 1 86 ? -2.918 -21.031 -2.178 1 98.75 86 VAL A N 1
ATOM 691 C CA . VAL A 1 86 ? -1.502 -21.312 -1.97 1 98.75 86 VAL A CA 1
ATOM 692 C C . VAL A 1 86 ? -1.014 -20.594 -0.71 1 98.75 86 VAL A C 1
ATOM 694 O O . VAL A 1 86 ? 0.107 -20.828 -0.252 1 98.75 86 VAL A O 1
ATOM 697 N N . LEU A 1 87 ? -1.828 -19.812 -0.02 1 98.75 87 LEU A N 1
ATOM 698 C CA . LEU A 1 87 ? -1.369 -18.938 1.055 1 98.75 87 LEU A CA 1
ATOM 699 C C . LEU A 1 87 ? -0.969 -19.75 2.281 1 98.75 87 LEU A C 1
ATOM 701 O O . LEU A 1 87 ? -0.036 -19.375 2.998 1 98.75 87 LEU A O 1
ATOM 705 N N . LYS A 1 88 ? -1.618 -20.844 2.512 1 98.31 88 LYS A N 1
ATOM 706 C CA . LYS A 1 88 ? -1.241 -21.672 3.654 1 98.31 88 LYS A CA 1
ATOM 707 C C . LYS A 1 88 ? 0.175 -22.219 3.496 1 98.31 88 LYS A C 1
ATOM 709 O O . LYS A 1 88 ? 0.983 -22.141 4.422 1 98.31 88 LYS A O 1
ATOM 714 N N . GLU A 1 89 ? 0.385 -22.766 2.338 1 98.38 89 GLU A N 1
ATOM 715 C CA . GLU A 1 89 ? 1.728 -23.266 2.057 1 98.38 89 GLU A CA 1
ATOM 716 C C . GLU A 1 89 ? 2.758 -22.141 2.107 1 98.38 89 GLU A C 1
ATOM 718 O O . GLU A 1 89 ? 3.859 -22.328 2.629 1 98.38 89 GLU A O 1
ATOM 723 N N . ALA A 1 90 ? 2.398 -20.984 1.587 1 98.81 90 ALA A N 1
ATOM 724 C CA . ALA A 1 90 ? 3.291 -19.828 1.584 1 98.81 90 ALA A CA 1
ATOM 725 C C . ALA A 1 90 ? 3.643 -19.406 3.008 1 98.81 90 ALA A C 1
ATOM 727 O O . ALA A 1 90 ? 4.777 -19 3.279 1 98.81 90 ALA A O 1
ATOM 728 N N . CYS A 1 91 ? 2.717 -19.547 3.896 1 98.56 91 CYS A N 1
ATOM 729 C CA . CYS A 1 91 ? 2.908 -19.109 5.273 1 98.56 91 CYS A CA 1
ATOM 730 C C . CYS A 1 91 ? 4.031 -19.891 5.945 1 98.56 91 CYS A C 1
ATOM 732 O O . CYS A 1 91 ? 4.758 -19.344 6.777 1 98.56 91 CYS A O 1
ATOM 734 N N . VAL A 1 92 ? 4.164 -21.094 5.543 1 98 92 VAL A N 1
ATOM 735 C CA . VAL A 1 92 ? 5.238 -21.922 6.086 1 98 92 VAL A CA 1
ATOM 736 C C . VAL A 1 92 ? 6.59 -21.312 5.742 1 98 92 VAL A C 1
ATOM 738 O O . VAL A 1 92 ? 7.527 -21.359 6.543 1 98 92 VAL A O 1
ATOM 741 N N . LEU A 1 93 ? 6.699 -20.672 4.609 1 98.25 93 LEU A N 1
ATOM 742 C CA . LEU A 1 93 ? 7.949 -20.109 4.121 1 98.25 93 LEU A CA 1
ATOM 743 C C . LEU A 1 93 ? 8.148 -18.688 4.633 1 98.25 93 LEU A C 1
ATOM 745 O O . LEU A 1 93 ? 9.188 -18.078 4.402 1 98.25 93 LEU A O 1
ATOM 749 N N . LEU A 1 94 ? 7.133 -18.203 5.371 1 98.38 94 LEU A N 1
ATOM 750 C CA . LEU A 1 94 ? 7.148 -16.797 5.801 1 98.38 94 LEU A CA 1
ATOM 751 C C . LEU A 1 94 ? 7.355 -16.703 7.305 1 98.38 94 LEU A C 1
ATOM 753 O O . LEU A 1 94 ? 6.984 -15.695 7.922 1 98.38 94 LEU A O 1
ATOM 757 N N . ARG A 1 95 ? 8.047 -17.688 7.859 1 97.56 95 ARG A N 1
ATOM 758 C CA . ARG A 1 95 ? 8.141 -17.797 9.312 1 97.56 95 ARG A CA 1
ATOM 759 C C . ARG A 1 95 ? 9.422 -17.156 9.828 1 97.56 95 ARG A C 1
ATOM 761 O O . ARG A 1 95 ? 9.656 -17.109 11.039 1 97.56 95 ARG A O 1
ATOM 768 N N . ASP A 1 96 ? 10.273 -16.75 8.906 1 97.44 96 ASP A N 1
ATOM 769 C CA . ASP A 1 96 ? 11.516 -16.141 9.367 1 97.44 96 ASP A CA 1
ATOM 770 C C . ASP A 1 96 ? 11.242 -15.031 10.367 1 97.44 96 ASP A C 1
ATOM 772 O O . ASP A 1 96 ? 10.383 -14.18 10.141 1 97.44 96 ASP A O 1
ATOM 776 N N . GLU A 1 97 ? 11.906 -15.023 11.43 1 96.25 97 GLU A N 1
ATOM 777 C CA . GLU A 1 97 ? 11.695 -14.102 12.539 1 96.25 97 GLU A CA 1
ATOM 778 C C . GLU A 1 97 ? 11.844 -12.648 12.086 1 96.25 97 GLU A C 1
ATOM 780 O O . GLU A 1 97 ? 11.148 -11.766 12.578 1 96.25 97 GLU A O 1
ATOM 785 N N . LYS A 1 98 ? 12.672 -12.453 11.156 1 96.06 98 LYS A N 1
ATOM 786 C CA . LYS A 1 98 ? 13.008 -11.102 10.719 1 96.06 98 LYS A CA 1
ATOM 787 C C . LYS A 1 98 ? 11.836 -10.453 9.977 1 96.06 98 LYS A C 1
ATOM 789 O O . LYS A 1 98 ? 11.773 -9.227 9.867 1 96.06 98 LYS A O 1
ATOM 794 N N . ILE A 1 99 ? 10.914 -11.219 9.453 1 97.5 99 ILE A N 1
ATOM 795 C CA . ILE A 1 99 ? 9.875 -10.633 8.609 1 97.5 99 ILE A CA 1
ATOM 796 C C . ILE A 1 99 ? 8.5 -10.922 9.219 1 97.5 99 ILE A C 1
ATOM 798 O O . ILE A 1 99 ? 7.473 -10.516 8.664 1 97.5 99 ILE A O 1
ATOM 802 N N . GLN A 1 100 ? 8.344 -11.508 10.328 1 96.62 100 GLN A N 1
ATOM 803 C CA . GLN A 1 100 ? 7.09 -12.008 10.891 1 96.62 100 GLN A CA 1
ATOM 804 C C . GLN A 1 100 ? 6.145 -10.859 11.227 1 96.62 100 GLN A C 1
ATOM 806 O O . GLN A 1 100 ? 4.938 -10.961 11.016 1 96.62 100 GLN A O 1
ATOM 811 N N . THR A 1 101 ? 6.691 -9.867 11.773 1 95.5 101 THR A N 1
ATOM 812 C CA . THR A 1 101 ? 5.867 -8.719 12.141 1 95.5 101 THR A CA 1
ATOM 813 C C . THR A 1 101 ? 5.176 -8.141 10.906 1 95.5 101 THR A C 1
ATOM 815 O O . THR A 1 101 ? 3.979 -7.848 10.945 1 95.5 101 THR A O 1
ATOM 818 N N . SER A 1 102 ? 5.902 -8.031 9.852 1 96.56 102 SER A N 1
ATOM 819 C CA . SER A 1 102 ? 5.363 -7.484 8.609 1 96.56 102 SER A CA 1
ATOM 820 C C . SER A 1 102 ? 4.332 -8.422 7.992 1 96.56 102 SER A C 1
ATOM 822 O O . SER A 1 102 ? 3.305 -7.969 7.477 1 96.56 102 SER A O 1
ATOM 824 N N . VAL A 1 103 ? 4.574 -9.664 8.086 1 98.19 103 VAL A N 1
ATOM 825 C CA . VAL A 1 103 ? 3.633 -10.648 7.57 1 98.19 103 VAL A CA 1
ATOM 826 C C . VAL A 1 103 ? 2.314 -10.555 8.336 1 98.19 103 VAL A C 1
ATOM 828 O O . VAL A 1 103 ? 1.24 -10.523 7.73 1 98.19 103 VAL A O 1
ATOM 831 N N . LYS A 1 104 ? 2.416 -10.43 9.594 1 97.06 104 LYS A N 1
ATOM 832 C CA . LYS A 1 104 ? 1.235 -10.312 10.445 1 97.06 104 LYS A CA 1
ATOM 833 C C . LYS A 1 104 ? 0.469 -9.031 10.148 1 97.06 104 LYS A C 1
ATOM 835 O O . LYS A 1 104 ? -0.761 -9 10.219 1 97.06 104 LYS A O 1
ATOM 840 N N . ARG A 1 105 ? 1.179 -8.062 9.828 1 94.25 105 ARG A N 1
ATOM 841 C CA . ARG A 1 105 ? 0.54 -6.805 9.461 1 94.25 105 ARG A CA 1
ATOM 842 C C . ARG A 1 105 ? -0.303 -6.969 8.195 1 94.25 105 ARG A C 1
ATOM 844 O O . ARG A 1 105 ? -1.416 -6.445 8.117 1 94.25 105 ARG A O 1
ATOM 851 N N . VAL A 1 106 ? 0.196 -7.699 7.211 1 97.12 106 VAL A N 1
ATOM 852 C CA . VAL A 1 106 ? -0.55 -7.957 5.98 1 97.12 106 VAL A CA 1
ATOM 853 C C . VAL A 1 106 ? -1.837 -8.711 6.305 1 97.12 106 VAL A C 1
ATOM 855 O O . VAL A 1 106 ? -2.908 -8.367 5.805 1 97.12 106 VAL A O 1
ATOM 858 N N . PHE A 1 107 ? -1.729 -9.633 7.242 1 97.69 107 PHE A N 1
ATOM 859 C CA . PHE A 1 107 ? -2.898 -10.398 7.656 1 97.69 107 PHE A CA 1
ATOM 860 C C . PHE A 1 107 ? -3.922 -9.5 8.336 1 97.69 107 PHE A C 1
ATOM 862 O O . PHE A 1 107 ? -5.125 -9.617 8.086 1 97.69 107 PHE A O 1
ATOM 869 N N . LYS A 1 108 ? -3.449 -8.648 9.117 1 94.19 108 LYS A N 1
ATOM 870 C CA . LYS A 1 108 ? -4.328 -7.719 9.82 1 94.19 108 LYS A CA 1
ATOM 871 C C . LYS A 1 108 ? -5.07 -6.812 8.844 1 94.19 108 LYS A C 1
ATOM 873 O O . LYS A 1 108 ? -6.27 -6.586 8.992 1 94.19 108 LYS A O 1
ATOM 878 N N . ILE A 1 109 ? -4.379 -6.367 7.848 1 91.25 109 ILE A N 1
ATOM 879 C CA . ILE A 1 109 ? -4.969 -5.523 6.812 1 91.25 109 ILE A CA 1
ATOM 880 C C . ILE A 1 109 ? -6.047 -6.301 6.066 1 91.25 109 ILE A C 1
ATOM 882 O O . ILE A 1 109 ? -7.141 -5.781 5.82 1 91.25 109 ILE A O 1
ATOM 886 N N . TRP A 1 110 ? -5.754 -7.57 5.781 1 96 110 TRP A N 1
ATOM 887 C CA . TRP A 1 110 ? -6.727 -8.406 5.082 1 96 110 TRP A CA 1
ATOM 888 C C . TRP A 1 110 ? -7.973 -8.617 5.934 1 96 110 TRP A C 1
ATOM 890 O O . TRP A 1 110 ? -9.086 -8.68 5.41 1 96 110 TRP A O 1
ATOM 900 N N . GLU A 1 111 ? -7.742 -8.68 7.219 1 94.5 111 GLU A N 1
ATOM 901 C CA . GLU A 1 111 ? -8.852 -8.828 8.148 1 94.5 111 GLU A CA 1
ATOM 902 C C . GLU A 1 111 ? -9.688 -7.555 8.234 1 94.5 111 GLU A C 1
ATOM 904 O O . GLU A 1 111 ? -10.906 -7.598 8.094 1 94.5 111 GLU A O 1
ATOM 909 N N . GLU A 1 112 ? -9.031 -6.5 8.344 1 88.56 112 GLU A N 1
ATOM 910 C CA . GLU A 1 112 ? -9.68 -5.203 8.523 1 88.56 112 GLU A CA 1
ATOM 911 C C . GLU A 1 112 ? -10.43 -4.781 7.262 1 88.56 112 GLU A C 1
ATOM 913 O O . GLU A 1 112 ? -11.453 -4.098 7.344 1 88.56 112 GLU A O 1
ATOM 918 N N . ARG A 1 113 ? -9.898 -5.246 6.152 1 86.69 113 ARG A N 1
ATOM 919 C CA . ARG A 1 113 ? -10.484 -4.836 4.879 1 86.69 113 ARG A CA 1
ATOM 920 C C . ARG A 1 113 ? -11.352 -5.941 4.293 1 86.69 113 ARG A C 1
ATOM 922 O O . ARG A 1 113 ? -11.805 -5.844 3.152 1 86.69 113 ARG A O 1
ATOM 929 N N . SER A 1 114 ? -11.578 -7.012 4.98 1 92.25 114 SER A N 1
ATOM 930 C CA . SER A 1 114 ? -12.422 -8.133 4.578 1 92.25 114 SER A CA 1
ATOM 931 C C . SER A 1 114 ? -12 -8.68 3.219 1 92.25 114 SER A C 1
ATOM 933 O O . SER A 1 114 ? -12.844 -8.914 2.346 1 92.25 114 SER A O 1
ATOM 935 N N . VAL A 1 115 ? -10.688 -8.797 3.082 1 93.88 115 VAL A N 1
ATOM 936 C CA . VAL A 1 115 ? -10.141 -9.375 1.86 1 93.88 115 VAL A CA 1
ATOM 937 C C . VAL A 1 115 ? -10.43 -10.875 1.815 1 93.88 115 VAL A C 1
ATOM 939 O O . VAL A 1 115 ? -10.789 -11.414 0.764 1 93.88 115 VAL A O 1
ATOM 942 N N . TYR A 1 116 ? -10.25 -11.492 2.971 1 96.81 116 TYR A N 1
ATOM 943 C CA . TYR A 1 116 ? -10.57 -12.906 3.145 1 96.81 116 TYR A CA 1
ATOM 944 C C . TYR A 1 116 ? -11.461 -13.117 4.359 1 96.81 116 TYR A C 1
ATOM 946 O O . TYR A 1 116 ? -11.586 -12.227 5.207 1 96.81 116 TYR A O 1
ATOM 954 N N . ASP A 1 117 ? -12.086 -14.297 4.43 1 96.56 117 ASP A N 1
ATOM 955 C CA . ASP A 1 117 ? -12.898 -14.711 5.574 1 96.56 117 ASP A CA 1
ATOM 956 C C . ASP A 1 117 ? -12.062 -14.734 6.855 1 96.56 117 ASP A C 1
ATOM 958 O O . ASP A 1 117 ? -10.914 -15.195 6.844 1 96.56 117 ASP A O 1
ATOM 962 N N . PRO A 1 118 ? -12.656 -14.258 7.891 1 96.56 118 PRO A N 1
ATOM 963 C CA . PRO A 1 118 ? -11.914 -14.234 9.156 1 96.56 118 PRO A CA 1
ATOM 964 C C . PRO A 1 118 ? -11.406 -15.609 9.562 1 96.56 118 PRO A C 1
ATOM 966 O O . PRO A 1 118 ? -10.328 -15.727 10.156 1 96.56 118 PRO A O 1
ATOM 969 N N . ASP A 1 119 ? -12.164 -16.609 9.305 1 98.06 119 ASP A N 1
ATOM 970 C CA . ASP A 1 119 ? -11.727 -17.953 9.656 1 98.06 119 ASP A CA 1
ATOM 971 C C . ASP A 1 119 ? -10.477 -18.344 8.875 1 98.06 119 ASP A C 1
ATOM 973 O O . ASP A 1 119 ? -9.562 -18.969 9.422 1 98.06 119 ASP A O 1
ATOM 977 N N . PHE A 1 120 ? -10.531 -17.969 7.625 1 98.31 120 PHE A N 1
ATOM 978 C CA . PHE A 1 120 ? -9.367 -18.25 6.801 1 98.31 120 PHE A CA 1
ATOM 979 C C . PHE A 1 120 ? -8.141 -17.5 7.305 1 98.31 120 PHE A C 1
ATOM 981 O O . PHE A 1 120 ? -7.051 -18.062 7.395 1 98.31 120 PHE A O 1
ATOM 988 N N . ILE A 1 121 ? -8.289 -16.281 7.656 1 98.38 121 ILE A N 1
ATOM 989 C CA . ILE A 1 121 ? -7.195 -15.453 8.172 1 98.38 121 ILE A CA 1
ATOM 990 C C . ILE A 1 121 ? -6.652 -16.062 9.461 1 98.38 121 ILE A C 1
ATOM 992 O O . ILE A 1 121 ? -5.441 -16.109 9.672 1 98.38 121 ILE A O 1
ATOM 996 N N . LYS A 1 122 ? -7.523 -16.516 10.281 1 97.94 122 LYS A N 1
ATOM 997 C CA . LYS A 1 122 ? -7.113 -17.188 11.516 1 97.94 122 LYS A CA 1
ATOM 998 C C . LYS A 1 122 ? -6.262 -18.422 11.219 1 97.94 122 LYS A C 1
ATOM 1000 O O . LYS A 1 122 ? -5.277 -18.672 11.914 1 97.94 122 LYS A O 1
ATOM 1005 N N . GLU A 1 123 ? -6.711 -19.156 10.25 1 98.19 123 GLU A N 1
ATOM 1006 C CA . GLU A 1 123 ? -5.934 -20.312 9.852 1 98.19 123 GLU A CA 1
ATOM 1007 C C . GLU A 1 123 ? -4.52 -19.922 9.422 1 98.19 123 GLU A C 1
ATOM 1009 O O . GLU A 1 123 ? -3.555 -20.625 9.734 1 98.19 123 GLU A O 1
ATOM 1014 N N . LEU A 1 124 ? -4.379 -18.844 8.727 1 98.44 124 LEU A N 1
ATOM 1015 C CA . LEU A 1 124 ? -3.066 -18.375 8.297 1 98.44 124 LEU A CA 1
ATOM 1016 C C . LEU A 1 124 ? -2.205 -18 9.5 1 98.44 124 LEU A C 1
ATOM 1018 O O . LEU A 1 124 ? -1.02 -18.344 9.547 1 98.44 124 LEU A O 1
ATOM 1022 N N . TYR A 1 125 ? -2.787 -17.312 10.438 1 98.06 125 TYR A N 1
ATOM 1023 C CA . TYR A 1 125 ? -2.072 -17 11.672 1 98.06 125 TYR A CA 1
ATOM 1024 C C . TYR A 1 125 ? -1.576 -18.266 12.359 1 98.06 125 TYR A C 1
ATOM 1026 O O . TYR A 1 125 ? -0.436 -18.328 12.82 1 98.06 125 TYR A O 1
ATOM 1034 N N . ASP A 1 126 ? -2.438 -19.266 12.422 1 97.69 126 ASP A N 1
ATOM 1035 C CA . ASP A 1 126 ? -2.088 -20.516 13.07 1 97.69 126 ASP A CA 1
ATOM 1036 C C . ASP A 1 126 ? -0.898 -21.188 12.383 1 97.69 126 ASP A C 1
ATOM 1038 O O . ASP A 1 126 ? 0.012 -21.688 13.047 1 97.69 126 ASP A O 1
ATOM 1042 N N . VAL A 1 127 ? -0.942 -21.188 11.086 1 97.56 127 VAL A N 1
ATOM 1043 C CA . VAL A 1 127 ? 0.149 -21.781 10.328 1 97.56 127 VAL A CA 1
ATOM 1044 C C . VAL A 1 127 ? 1.44 -21.016 10.57 1 97.56 127 VAL A C 1
ATOM 1046 O O . VAL A 1 127 ? 2.5 -21.609 10.781 1 97.56 127 VAL A O 1
ATOM 1049 N N . LEU A 1 128 ? 1.318 -19.734 10.594 1 97 128 LEU A N 1
ATOM 1050 C CA . LEU A 1 128 ? 2.475 -18.859 10.766 1 97 128 LEU A CA 1
ATOM 1051 C C . LEU A 1 128 ? 3.113 -19.062 12.133 1 97 128 LEU A C 1
ATOM 1053 O O . LEU A 1 128 ? 4.34 -19.031 12.258 1 97 128 LEU A O 1
ATOM 1057 N N . GLU A 1 129 ? 2.377 -19.266 13.109 1 94.44 129 GLU A N 1
ATOM 1058 C CA . GLU A 1 129 ? 2.85 -19.328 14.492 1 94.44 129 GLU A CA 1
ATOM 1059 C C . GLU A 1 129 ? 3.215 -20.75 14.883 1 94.44 129 GLU A C 1
ATOM 1061 O O . GLU A 1 129 ? 3.834 -20.984 15.922 1 94.44 129 GLU A O 1
ATOM 1066 N N . SER A 1 130 ? 2.676 -21.656 14.18 1 85.5 130 SER A N 1
ATOM 1067 C CA . SER A 1 130 ? 2.973 -23.047 14.492 1 85.5 130 SER A CA 1
ATOM 1068 C C . SER A 1 130 ? 4.457 -23.344 14.336 1 85.5 130 SER A C 1
ATOM 1070 O O . SER A 1 130 ? 5.121 -22.766 13.469 1 85.5 130 SER A O 1
ATOM 1072 N N . SER A 1 131 ? 5.277 -23.234 15.453 1 61.88 131 SER A N 1
ATOM 1073 C CA . SER A 1 131 ? 6.691 -23.594 15.484 1 61.88 131 SER A CA 1
ATOM 1074 C C . SER A 1 131 ? 6.961 -24.844 14.672 1 61.88 131 SER A C 1
ATOM 1076 O O . SER A 1 131 ? 8.031 -25.453 14.789 1 61.88 131 SER A O 1
ATOM 1078 N N . LYS A 1 132 ? 6.074 -25.578 14.32 1 47.88 132 LYS A N 1
ATOM 1079 C CA . LYS A 1 132 ? 6.523 -26.922 13.938 1 47.88 132 LYS A CA 1
ATOM 1080 C C . LYS A 1 132 ? 7.754 -26.844 13.039 1 47.88 132 LYS A C 1
ATOM 1082 O O . LYS A 1 132 ? 7.824 -26.016 12.133 1 47.88 132 LYS A O 1
ATOM 1087 N N . GLU A 1 133 ? 8.883 -27.297 13.555 1 43.56 133 GLU A N 1
ATOM 1088 C CA . GLU A 1 133 ? 10.039 -27.797 12.82 1 43.56 133 GLU A CA 1
ATOM 1089 C C . GLU A 1 133 ? 9.641 -28.281 11.43 1 43.56 133 GLU A C 1
ATOM 1091 O O . GLU A 1 133 ? 8.703 -29.062 11.289 1 43.56 133 GLU A O 1
ATOM 1096 N N . SER A 1 134 ? 9.57 -27.5 10.586 1 42.84 134 SER A N 1
ATOM 1097 C CA . SER A 1 134 ? 9.5 -28.125 9.266 1 42.84 134 SER A CA 1
ATOM 1098 C C . SER A 1 134 ? 10.039 -29.547 9.289 1 42.84 134 SER A C 1
ATOM 1100 O O . SER A 1 134 ? 11.086 -29.812 9.883 1 42.84 134 SER A O 1
ATOM 1102 N N . PRO A 1 135 ? 9.32 -30.547 9.375 1 38.53 135 PRO A N 1
ATOM 1103 C CA . PRO A 1 135 ? 10 -31.844 9.281 1 38.53 135 PRO A CA 1
ATOM 1104 C C . PRO A 1 135 ? 11.18 -31.828 8.312 1 38.53 135 PRO A C 1
ATOM 1106 O O . PRO A 1 135 ? 11.148 -31.109 7.312 1 38.53 135 PRO A O 1
ATOM 1109 N N . PRO A 1 136 ? 12.383 -31.938 8.773 1 36.44 136 PRO A N 1
ATOM 1110 C CA . PRO A 1 136 ? 13.461 -32.125 7.801 1 36.44 136 PRO A CA 1
ATOM 1111 C C . PRO A 1 136 ? 13.008 -32.906 6.574 1 36.44 136 PRO A C 1
ATOM 1113 O O . PRO A 1 136 ? 12.234 -33.875 6.699 1 36.44 136 PRO A O 1
ATOM 1116 N N . VAL A 1 137 ? 12.68 -32.219 5.566 1 38.22 137 VAL A N 1
ATOM 1117 C CA . VAL A 1 137 ? 12.602 -33.062 4.367 1 38.22 137 VAL A CA 1
ATOM 1118 C C . VAL A 1 137 ? 13.555 -34.25 4.492 1 38.22 137 VAL A C 1
ATOM 1120 O O . VAL A 1 137 ? 14.742 -34.062 4.781 1 38.22 137 VAL A O 1
ATOM 1123 N N . SER A 1 138 ? 13.242 -35.312 5.148 1 34.69 138 SER A N 1
ATOM 1124 C CA . SER A 1 138 ? 13.961 -36.594 5.145 1 34.69 138 SER A CA 1
ATOM 1125 C C . SER A 1 138 ? 14.508 -36.906 3.756 1 34.69 138 SER A C 1
ATOM 1127 O O . SER A 1 138 ? 13.75 -37.219 2.842 1 34.69 138 SER A O 1
ATOM 1129 N N . SER A 1 139 ? 15.414 -36.062 3.268 1 36.34 139 SER A N 1
ATOM 1130 C CA . SER A 1 139 ? 16.234 -36.469 2.131 1 36.34 139 SER A CA 1
ATOM 1131 C C . SER A 1 139 ? 16.844 -37.844 2.359 1 36.34 139 SER A C 1
ATOM 1133 O O . SER A 1 139 ? 18.047 -37.969 2.539 1 36.34 139 SER A O 1
ATOM 1135 N N . LYS A 1 140 ? 16.312 -38.625 3.279 1 34.38 140 LYS A N 1
ATOM 1136 C CA . LYS A 1 140 ? 16.953 -39.938 3.527 1 34.38 140 LYS A CA 1
ATOM 1137 C C . LYS A 1 140 ? 17.016 -40.75 2.252 1 34.38 140 LYS A C 1
ATOM 1139 O O . LYS A 1 140 ? 17.469 -41.906 2.275 1 34.38 140 LYS A O 1
ATOM 1144 N N . ILE A 1 141 ? 16.109 -40.5 1.291 1 35.66 141 ILE A N 1
ATOM 1145 C CA . ILE A 1 141 ? 16.125 -41.594 0.337 1 35.66 141 ILE A CA 1
ATOM 1146 C C . ILE A 1 141 ? 17.469 -41.625 -0.387 1 35.66 141 ILE A C 1
ATOM 1148 O O . ILE A 1 141 ? 17.75 -42.562 -1.149 1 35.66 141 ILE A O 1
ATOM 1152 N N . ILE A 1 142 ? 18.141 -40.469 -0.32 1 36.66 142 ILE A N 1
ATOM 1153 C CA . ILE A 1 142 ? 19.203 -40.594 -1.321 1 36.66 142 ILE A CA 1
ATOM 1154 C C . ILE A 1 142 ? 20.312 -41.5 -0.805 1 36.66 142 ILE A C 1
ATOM 1156 O O . ILE A 1 142 ? 21.422 -41.5 -1.35 1 36.66 142 ILE A O 1
ATOM 1160 N N . ALA A 1 143 ? 20.219 -41.75 0.453 1 32.66 143 ALA A N 1
ATOM 1161 C CA . ALA A 1 143 ? 21.531 -42.219 0.866 1 32.66 143 ALA A CA 1
ATOM 1162 C C . ALA A 1 143 ? 21.906 -43.531 0.143 1 32.66 143 ALA A C 1
ATOM 1164 O O . ALA A 1 143 ? 23.062 -43.719 -0.227 1 32.66 143 ALA A O 1
ATOM 1165 N N . ASP A 1 144 ? 20.969 -44.5 0.204 1 34 144 ASP A N 1
ATOM 1166 C CA . ASP A 1 144 ? 21.531 -45.844 0.063 1 34 144 ASP A CA 1
ATOM 1167 C C . ASP A 1 144 ? 21.766 -46.188 -1.406 1 34 144 ASP A C 1
ATOM 1169 O O . ASP A 1 144 ? 21.672 -47.344 -1.796 1 34 144 ASP A O 1
ATOM 1173 N N . PHE A 1 145 ? 21.5 -45.25 -2.396 1 31.94 145 PHE A N 1
ATOM 1174 C CA . PHE A 1 145 ? 21.672 -45.75 -3.754 1 31.94 145 PHE A CA 1
ATOM 1175 C C . PHE A 1 145 ? 23.109 -46.188 -4.008 1 31.94 145 PHE A C 1
ATOM 1177 O O . PHE A 1 145 ? 24 -45.344 -4.102 1 31.94 145 PHE A O 1
ATOM 1184 N N . LYS A 1 146 ? 23.594 -47.219 -3.27 1 33.03 146 LYS A N 1
ATOM 1185 C CA . LYS A 1 146 ? 24.875 -47.844 -3.617 1 33.03 146 LYS A CA 1
ATOM 1186 C C . LYS A 1 146 ? 24.984 -48.031 -5.125 1 33.03 146 LYS A C 1
ATOM 1188 O O . LYS A 1 146 ? 24.078 -48.562 -5.762 1 33.03 146 LYS A O 1
ATOM 1193 N N . PRO A 1 147 ? 25.703 -47.188 -5.879 1 35.34 147 PRO A N 1
ATOM 1194 C CA . PRO A 1 147 ? 25.938 -47.156 -7.324 1 35.34 147 PRO A CA 1
ATOM 1195 C C . PRO A 1 147 ? 26.062 -48.562 -7.926 1 35.34 147 PRO A C 1
ATOM 1197 O O . PRO A 1 147 ? 26 -48.719 -9.148 1 35.34 147 PRO A O 1
ATOM 1200 N N . GLN A 1 148 ? 26.391 -49.531 -7.105 1 35.72 148 GLN A N 1
ATOM 1201 C CA . GLN A 1 148 ? 26.938 -50.719 -7.742 1 35.72 148 GLN A CA 1
ATOM 1202 C C . GLN A 1 148 ? 25.906 -51.406 -8.617 1 35.72 148 GLN A C 1
ATOM 1204 O O . GLN A 1 148 ? 26.234 -51.906 -9.688 1 35.72 148 GLN A O 1
ATOM 1209 N N . LYS A 1 149 ? 24.688 -51.594 -8.039 1 35.03 149 LYS A N 1
ATOM 1210 C CA . LYS A 1 149 ? 23.844 -52.594 -8.672 1 35.03 149 LYS A CA 1
ATOM 1211 C C . LYS A 1 149 ? 23.219 -52.062 -9.961 1 35.03 149 LYS A C 1
ATOM 1213 O O . LYS A 1 149 ? 22.562 -52.781 -10.695 1 35.03 149 LYS A O 1
ATOM 1218 N N . VAL A 1 150 ? 23.172 -50.688 -10.016 1 40.41 150 VAL A N 1
ATOM 1219 C CA . VAL A 1 150 ? 22.328 -50.219 -11.117 1 40.41 150 VAL A CA 1
ATOM 1220 C C . VAL A 1 150 ? 23.047 -50.469 -12.445 1 40.41 150 VAL A C 1
ATOM 1222 O O . VAL A 1 150 ? 22.5 -50.156 -13.516 1 40.41 150 VAL A O 1
ATOM 1225 N N . ALA A 1 151 ? 24.297 -50.75 -12.43 1 36.12 151 ALA A N 1
ATOM 1226 C CA . ALA A 1 151 ? 25.016 -50.906 -13.695 1 36.12 151 ALA A CA 1
ATOM 1227 C C . ALA A 1 151 ? 24.484 -52.094 -14.508 1 36.12 151 ALA A C 1
ATOM 1229 O O . ALA A 1 151 ? 24.391 -52 -15.734 1 36.12 151 ALA A O 1
ATOM 1230 N N . ASP A 1 152 ? 24.125 -53.156 -13.789 1 36 152 ASP A N 1
ATOM 1231 C CA . ASP A 1 152 ? 23.859 -54.406 -14.516 1 36 152 ASP A CA 1
ATOM 1232 C C . ASP A 1 152 ? 22.578 -54.281 -15.352 1 36 152 ASP A C 1
ATOM 1234 O O . ASP A 1 152 ? 22.422 -55 -16.359 1 36 152 ASP A O 1
ATOM 1238 N N . GLN A 1 153 ? 21.625 -53.531 -14.852 1 40.19 153 GLN A N 1
ATOM 1239 C CA . GLN A 1 153 ? 20.312 -53.594 -15.5 1 40.19 153 GLN A CA 1
ATOM 1240 C C . GLN A 1 153 ? 20.328 -52.875 -16.828 1 40.19 153 GLN A C 1
ATOM 1242 O O . GLN A 1 153 ? 19.438 -53.062 -17.656 1 40.19 153 GLN A O 1
ATOM 1247 N N . ILE A 1 154 ? 21.297 -52 -17.016 1 38.5 154 ILE A N 1
ATOM 1248 C CA . ILE A 1 154 ? 21.281 -51.188 -18.219 1 38.5 154 ILE A CA 1
ATOM 1249 C C . ILE A 1 154 ? 21.609 -52.062 -19.438 1 38.5 154 ILE A C 1
ATOM 1251 O O . ILE A 1 154 ? 21.328 -51.688 -20.578 1 38.5 154 ILE A O 1
ATOM 1255 N N . HIS A 1 155 ? 22.234 -53.156 -19.219 1 39.69 155 HIS A N 1
ATOM 1256 C CA . HIS A 1 155 ? 22.672 -53.938 -20.375 1 39.69 155 HIS A CA 1
ATOM 1257 C C . HIS A 1 155 ? 21.484 -54.5 -21.156 1 39.69 155 HIS A C 1
ATOM 1259 O O . HIS A 1 155 ? 21.547 -54.625 -22.375 1 39.69 155 HIS A O 1
ATOM 1265 N N . MET A 1 156 ? 20.406 -54.906 -20.406 1 39.12 156 MET A N 1
ATOM 1266 C CA . MET A 1 156 ? 19.375 -55.688 -21.094 1 39.12 156 MET A CA 1
ATOM 1267 C C . MET A 1 156 ? 18.594 -54.812 -22.062 1 39.12 156 MET A C 1
ATOM 1269 O O . MET A 1 156 ? 18 -55.312 -23.016 1 39.12 156 MET A O 1
ATOM 1273 N N . VAL A 1 157 ? 18.547 -53.531 -21.672 1 44.44 157 VAL A N 1
ATOM 1274 C CA . VAL A 1 157 ? 17.625 -52.688 -22.438 1 44.44 157 VAL A CA 1
ATOM 1275 C C . VAL A 1 157 ? 18.172 -52.469 -23.844 1 44.44 157 VAL A C 1
ATOM 1277 O O . VAL A 1 157 ? 17.422 -52.188 -24.781 1 44.44 157 VAL A O 1
ATOM 1280 N N . ASP A 1 158 ? 19.453 -52.594 -24.016 1 38.72 158 ASP A N 1
ATOM 1281 C CA . ASP A 1 158 ? 20.031 -52.344 -25.344 1 38.72 158 ASP A CA 1
ATOM 1282 C C . ASP A 1 158 ? 19.547 -53.406 -26.344 1 38.72 158 ASP A C 1
ATOM 1284 O O . ASP A 1 158 ? 19.328 -53.062 -27.516 1 38.72 158 ASP A O 1
ATOM 1288 N N . LYS A 1 159 ? 19.297 -54.625 -25.844 1 40.69 159 LYS A N 1
ATOM 1289 C CA . LYS A 1 159 ? 18.984 -55.688 -26.781 1 40.69 159 LYS A CA 1
ATOM 1290 C C . LYS A 1 159 ? 17.609 -55.5 -27.406 1 40.69 159 LYS A C 1
ATOM 1292 O O . LYS A 1 159 ? 17.406 -55.781 -28.594 1 40.69 159 LYS A O 1
ATOM 1297 N N . ILE A 1 160 ? 16.656 -54.969 -26.547 1 45.06 160 ILE A N 1
ATOM 1298 C CA . ILE A 1 160 ? 15.289 -54.938 -27.031 1 45.06 160 ILE A CA 1
ATOM 1299 C C . ILE A 1 160 ? 15.18 -53.906 -28.156 1 45.06 160 ILE A C 1
ATOM 1301 O O . ILE A 1 160 ? 14.5 -54.125 -29.156 1 45.06 160 ILE A O 1
ATOM 1305 N N . ALA A 1 161 ? 16.062 -52.875 -28.047 1 42.59 161 ALA A N 1
ATOM 1306 C CA . ALA A 1 161 ? 15.922 -51.812 -29.047 1 42.59 161 ALA A CA 1
ATOM 1307 C C . ALA A 1 161 ? 16.344 -52.312 -30.422 1 42.59 161 ALA A C 1
ATOM 1309 O O . ALA A 1 161 ? 15.734 -51.938 -31.438 1 42.59 161 ALA A O 1
ATOM 1310 N N . LYS A 1 162 ? 17.281 -53.156 -30.406 1 44.56 162 LYS A N 1
ATOM 1311 C CA . LYS A 1 162 ? 17.797 -53.562 -31.719 1 44.56 162 LYS A CA 1
ATOM 1312 C C . LYS A 1 162 ? 16.797 -54.438 -32.469 1 44.56 162 LYS A C 1
ATOM 1314 O O . LYS A 1 162 ? 16.703 -54.375 -33.688 1 44.56 162 LYS A O 1
ATOM 1319 N N . GLU A 1 163 ? 16.062 -55.188 -31.578 1 46.41 163 GLU A N 1
ATOM 1320 C CA . GLU A 1 163 ? 15.18 -56.125 -32.219 1 46.41 163 GLU A CA 1
ATOM 1321 C C . GLU A 1 163 ? 13.984 -55.438 -32.875 1 46.41 163 GLU A C 1
ATOM 1323 O O . GLU A 1 163 ? 13.508 -55.844 -33.938 1 46.41 163 GLU A O 1
ATOM 1328 N N . THR A 1 164 ? 13.648 -54.281 -32.188 1 46.06 164 THR A N 1
ATOM 1329 C CA . THR A 1 164 ? 12.438 -53.688 -32.719 1 46.06 164 THR A CA 1
ATOM 1330 C C . THR A 1 164 ? 12.719 -53 -34.031 1 46.06 164 THR A C 1
ATOM 1332 O O . THR A 1 164 ? 11.844 -52.906 -34.906 1 46.06 164 THR A O 1
ATOM 1335 N N . LEU A 1 165 ? 13.945 -52.531 -34.188 1 45.84 165 LEU A N 1
ATOM 1336 C CA . LEU A 1 165 ? 14.281 -51.875 -35.438 1 45.84 165 LEU A CA 1
ATOM 1337 C C . LEU A 1 165 ? 14.25 -52.844 -36.594 1 45.84 165 LEU A C 1
ATOM 1339 O O . LEU A 1 165 ? 13.797 -52.469 -37.688 1 45.84 165 LEU A O 1
ATOM 1343 N N . THR A 1 166 ? 14.586 -54.031 -36.25 1 46.94 166 THR A N 1
ATOM 1344 C CA . THR A 1 166 ? 14.633 -55 -37.344 1 46.94 166 THR A CA 1
ATOM 1345 C C . THR A 1 166 ? 13.227 -55.344 -37.812 1 46.94 166 THR A C 1
ATOM 1347 O O . THR A 1 166 ? 12.984 -55.469 -39 1 46.94 166 THR A O 1
ATOM 1350 N N . LYS A 1 167 ? 12.32 -55.281 -36.781 1 50.28 167 LYS A N 1
ATOM 1351 C CA . LYS A 1 167 ? 10.984 -55.719 -37.156 1 50.28 167 LYS A CA 1
ATOM 1352 C C . LYS A 1 167 ? 10.281 -54.656 -38.031 1 50.28 167 LYS A C 1
ATOM 1354 O O . LYS A 1 167 ? 9.531 -55 -38.938 1 50.28 167 LYS A O 1
ATOM 1359 N N . LEU A 1 168 ? 10.695 -53.406 -37.688 1 45.16 168 LEU A N 1
ATOM 1360 C CA . LEU A 1 168 ? 9.992 -52.375 -38.406 1 45.16 168 LEU A CA 1
ATOM 1361 C C . LEU A 1 168 ? 10.398 -52.375 -39.875 1 45.16 168 LEU A C 1
ATOM 1363 O O . LEU A 1 168 ? 9.562 -52.188 -40.781 1 45.16 168 LEU A O 1
ATOM 1367 N N . THR A 1 169 ? 11.664 -52.75 -40.094 1 44.31 169 THR A N 1
ATOM 1368 C CA . THR A 1 169 ? 12.109 -52.781 -41.5 1 44.31 169 THR A CA 1
ATOM 1369 C C . THR A 1 169 ? 11.391 -53.875 -42.25 1 44.31 169 THR A C 1
ATOM 1371 O O . THR A 1 169 ? 11.062 -53.719 -43.438 1 44.31 169 THR A O 1
ATOM 1374 N N . MET A 1 170 ? 11.047 -54.938 -41.438 1 40.78 170 MET A N 1
ATOM 1375 C CA . MET A 1 170 ? 10.422 -56.031 -42.156 1 40.78 170 MET A CA 1
ATOM 1376 C C . MET A 1 170 ? 9.023 -55.656 -42.625 1 40.78 170 MET A C 1
ATOM 1378 O O . MET A 1 170 ? 8.57 -56.125 -43.656 1 40.78 170 MET A O 1
ATOM 1382 N N . LEU A 1 171 ? 8.375 -54.812 -41.719 1 45.09 171 LEU A N 1
ATOM 1383 C CA . LEU A 1 171 ? 6.988 -54.5 -42.062 1 45.09 171 LEU A CA 1
ATOM 1384 C C . LEU A 1 171 ? 6.914 -53.594 -43.281 1 45.09 171 LEU A C 1
ATOM 1386 O O . LEU A 1 171 ? 6.031 -53.75 -44.125 1 45.09 171 LEU A O 1
ATOM 1390 N N . THR A 1 172 ? 7.871 -52.688 -43.344 1 43.06 172 THR A N 1
ATOM 1391 C CA . THR A 1 172 ? 7.805 -51.75 -44.469 1 43.06 172 THR A CA 1
ATOM 1392 C C . THR A 1 172 ? 8.008 -52.469 -45.781 1 43.06 172 THR A C 1
ATOM 1394 O O . THR A 1 172 ? 7.422 -52.094 -46.812 1 43.06 172 THR A O 1
ATOM 1397 N N . ASN A 1 173 ? 8.852 -53.469 -45.719 1 40.72 173 ASN A N 1
ATOM 1398 C CA . ASN A 1 173 ? 9.102 -54.156 -47 1 40.72 173 ASN A CA 1
ATOM 1399 C C . ASN A 1 173 ? 7.891 -54.938 -47.469 1 40.72 173 ASN A C 1
ATOM 1401 O O . ASN A 1 173 ? 7.879 -55.469 -48.562 1 40.72 173 ASN A O 1
ATOM 1405 N N . SER A 1 174 ? 7.047 -55.281 -46.438 1 42.25 174 SER A N 1
ATOM 1406 C CA . SER A 1 174 ? 5.984 -56.188 -46.875 1 42.25 174 SER A CA 1
ATOM 1407 C C . SER A 1 174 ? 4.898 -55.438 -47.656 1 42.25 174 SER A C 1
ATOM 1409 O O . SER A 1 174 ? 4.074 -56.031 -48.344 1 42.25 174 SER A O 1
ATOM 1411 N N . LYS A 1 175 ? 4.742 -54.156 -47.375 1 41.97 175 LYS A N 1
ATOM 1412 C CA . LYS A 1 175 ? 3.551 -53.562 -47.938 1 41.97 175 LYS A CA 1
ATOM 1413 C C . LYS A 1 175 ? 3.711 -53.375 -49.438 1 41.97 175 LYS A C 1
ATOM 1415 O O . LYS A 1 175 ? 2.811 -52.844 -50.125 1 41.97 175 LYS A O 1
ATOM 1420 N N . VAL A 1 176 ? 4.926 -53.406 -49.906 1 38.97 176 VAL A N 1
ATOM 1421 C CA . VAL A 1 176 ? 5.062 -53 -51.312 1 38.97 176 VAL A CA 1
ATOM 1422 C C . VAL A 1 176 ? 4.355 -54.031 -52.219 1 38.97 176 VAL A C 1
ATOM 1424 O O . VAL A 1 176 ? 3.965 -53.719 -53.344 1 38.97 176 VAL A O 1
ATOM 1427 N N . ASP A 1 177 ? 4.199 -55.156 -51.688 1 36.25 177 ASP A N 1
ATOM 1428 C CA . ASP A 1 177 ? 3.84 -56.156 -52.688 1 36.25 177 ASP A CA 1
ATOM 1429 C C . ASP A 1 177 ? 2.385 -56 -53.125 1 36.25 177 ASP A C 1
ATOM 1431 O O . ASP A 1 177 ? 1.952 -56.625 -54.094 1 36.25 177 ASP A O 1
ATOM 1435 N N . ALA A 1 178 ? 1.564 -55.438 -52.219 1 38.03 178 ALA A N 1
ATOM 1436 C CA . ALA A 1 178 ? 0.163 -55.75 -52.469 1 38.03 178 ALA A CA 1
ATOM 1437 C C . ALA A 1 178 ? -0.383 -54.938 -53.625 1 38.03 178 ALA A C 1
ATOM 1439 O O . ALA A 1 178 ? -1.537 -55.125 -54.031 1 38.03 178 ALA A O 1
ATOM 1440 N N . ALA A 1 179 ? 0.277 -53.875 -54 1 36.34 179 ALA A N 1
ATOM 1441 C CA . ALA A 1 179 ? -0.324 -53.031 -55 1 36.34 179 ALA A CA 1
ATOM 1442 C C . ALA A 1 179 ? -0.42 -53.75 -56.344 1 36.34 179 ALA A C 1
ATOM 1444 O O . ALA A 1 179 ? -0.99 -53.219 -57.312 1 36.34 179 ALA A O 1
ATOM 1445 N N . SER A 1 180 ? 0.361 -54.812 -56.438 1 37.03 180 SER A N 1
ATOM 1446 C CA . SER A 1 180 ? 0.448 -55.375 -57.781 1 37.03 180 SER A CA 1
ATOM 1447 C C . SER A 1 180 ? -0.877 -56 -58.188 1 37.03 180 SER A C 1
ATOM 1449 O O . SER A 1 180 ? -1.037 -56.406 -59.344 1 37.03 180 SER A O 1
ATOM 1451 N N . SER A 1 181 ? -1.65 -56.406 -57.25 1 30.98 181 SER A N 1
ATOM 1452 C CA . SER A 1 181 ? -2.588 -57.438 -57.656 1 30.98 181 SER A CA 1
ATOM 1453 C C . SER A 1 181 ? -3.717 -56.875 -58.5 1 30.98 181 SER A C 1
ATOM 1455 O O . SER A 1 181 ? -4.375 -57.594 -59.25 1 30.98 181 SER A O 1
ATOM 1457 N N . GLU A 1 182 ? -4.141 -55.594 -58.25 1 35.66 182 GLU A N 1
ATOM 1458 C CA . GLU A 1 182 ? -5.43 -55.219 -58.812 1 35.66 182 GLU A CA 1
ATOM 1459 C C . GLU A 1 182 ? -5.348 -55.094 -60.312 1 35.66 182 GLU A C 1
ATOM 1461 O O . GLU A 1 182 ? -6.348 -54.812 -60.969 1 35.66 182 GLU A O 1
ATOM 1466 N N . ALA A 1 183 ? -4.203 -55.312 -60.906 1 30.16 183 ALA A N 1
ATOM 1467 C CA . ALA A 1 183 ? -4.09 -55.219 -62.344 1 30.16 183 ALA A CA 1
ATOM 1468 C C . ALA A 1 183 ? -5.035 -56.219 -63.031 1 30.16 183 ALA A C 1
ATOM 1470 O O . ALA A 1 183 ? -5.371 -56.062 -64.188 1 30.16 183 ALA A O 1
ATOM 1471 N N . LEU A 1 184 ? -5.293 -57.312 -62.25 1 34.16 184 LEU A N 1
ATOM 1472 C CA . LEU A 1 184 ? -5.828 -58.406 -63.031 1 34.16 184 LEU A CA 1
ATOM 1473 C C . LEU A 1 184 ? -7.242 -58.125 -63.531 1 34.16 184 LEU A C 1
ATOM 1475 O O . LEU A 1 184 ? -7.641 -58.562 -64.625 1 34.16 184 LEU A O 1
ATOM 1479 N N . ARG A 1 185 ? -8.023 -57.406 -62.625 1 36.31 185 ARG A N 1
ATOM 1480 C CA . ARG A 1 185 ? -9.438 -57.625 -62.875 1 36.31 185 ARG A CA 1
ATOM 1481 C C . ARG A 1 185 ? -9.883 -56.938 -64.188 1 36.31 185 ARG A C 1
ATOM 1483 O O . ARG A 1 185 ? -11.062 -56.969 -64.5 1 36.31 185 ARG A O 1
ATOM 1490 N N . LYS A 1 186 ? -9.008 -55.969 -64.625 1 34.69 186 LYS A N 1
ATOM 1491 C CA . LYS A 1 186 ? -9.609 -55.25 -65.75 1 34.69 186 LYS A CA 1
ATOM 1492 C C . LYS A 1 186 ? -9.758 -56.156 -66.938 1 34.69 186 LYS A C 1
ATOM 1494 O O . LYS A 1 186 ? -10.133 -55.688 -68.062 1 34.69 186 LYS A O 1
ATOM 1499 N N . LEU A 1 187 ? -9.25 -57.375 -66.875 1 32.5 187 LEU A N 1
ATOM 1500 C CA . LEU A 1 187 ? -9.352 -58.125 -68.062 1 32.5 187 LEU A CA 1
ATOM 1501 C C . LEU A 1 187 ? -10.797 -58.5 -68.375 1 32.5 187 LEU A C 1
ATOM 1503 O O . LEU A 1 187 ? -11.117 -58.938 -69.5 1 32.5 187 LEU A O 1
ATOM 1507 N N . LYS A 1 188 ? -11.75 -58.5 -67.438 1 28.06 188 LYS A N 1
ATOM 1508 C CA . LYS A 1 188 ? -12.984 -58.938 -68.062 1 28.06 188 LYS A CA 1
ATOM 1509 C C . LYS A 1 188 ? -13.625 -57.844 -68.875 1 28.06 188 LYS A C 1
ATOM 1511 O O . LYS A 1 188 ? -13.547 -56.656 -68.5 1 28.06 188 LYS A O 1
ATOM 1516 N N . MET B 1 1 ? -2.506 12.977 30.031 1 36.53 1 MET B N 1
ATOM 1517 C CA . MET B 1 1 ? -1.631 14.055 29.578 1 36.53 1 MET B CA 1
ATOM 1518 C C . MET B 1 1 ? -1.41 13.977 28.078 1 36.53 1 MET B C 1
ATOM 1520 O O . MET B 1 1 ? -1.132 12.906 27.547 1 36.53 1 MET B O 1
ATOM 1524 N N . ALA B 1 2 ? -1.964 14.758 27.234 1 48.84 2 ALA B N 1
ATOM 1525 C CA . ALA B 1 2 ? -1.969 14.656 25.766 1 48.84 2 ALA B CA 1
ATOM 1526 C C . ALA B 1 2 ? -0.546 14.586 25.219 1 48.84 2 ALA B C 1
ATOM 1528 O O . ALA B 1 2 ? 0.293 15.43 25.547 1 48.84 2 ALA B O 1
ATOM 1529 N N . SER B 1 3 ? 0.159 13.477 25.156 1 60.31 3 SER B N 1
ATOM 1530 C CA . SER B 1 3 ? 1.562 13.344 24.766 1 60.31 3 SER B CA 1
ATOM 1531 C C . SER B 1 3 ? 1.921 14.32 23.656 1 60.31 3 SER B C 1
ATOM 1533 O O . SER B 1 3 ? 1.117 14.555 22.75 1 60.31 3 SER B O 1
ATOM 1535 N N . THR B 1 4 ? 2.674 15.336 24 1 80.25 4 THR B N 1
ATOM 1536 C CA . THR B 1 4 ? 3.072 16.422 23.125 1 80.25 4 THR B CA 1
ATOM 1537 C C . THR B 1 4 ? 3.811 15.891 21.891 1 80.25 4 THR B C 1
ATOM 1539 O O . THR B 1 4 ? 4.703 15.047 22.031 1 80.25 4 THR B O 1
ATOM 1542 N N . LEU B 1 5 ? 3.26 16.109 20.766 1 89.56 5 LEU B N 1
ATOM 1543 C CA . LEU B 1 5 ? 3.867 15.742 19.484 1 89.56 5 LEU B CA 1
ATOM 1544 C C . LEU B 1 5 ? 5.16 16.516 19.266 1 89.56 5 LEU B C 1
ATOM 1546 O O . LEU B 1 5 ? 5.184 17.75 19.375 1 89.56 5 LEU B O 1
ATOM 1550 N N . ASN B 1 6 ? 6.312 15.875 19.234 1 93.56 6 ASN B N 1
ATOM 1551 C CA . ASN B 1 6 ? 7.594 16.484 18.906 1 93.56 6 ASN B CA 1
ATOM 1552 C C . ASN B 1 6 ? 7.684 16.844 17.422 1 93.56 6 ASN B C 1
ATOM 1554 O O . ASN B 1 6 ? 7.949 15.969 16.594 1 93.56 6 ASN B O 1
ATOM 1558 N N . GLU B 1 7 ? 7.586 18.062 17.109 1 94.56 7 GLU B N 1
ATOM 1559 C CA . GLU B 1 7 ? 7.492 18.516 15.727 1 94.56 7 GLU B CA 1
ATOM 1560 C C . GLU B 1 7 ? 8.805 18.297 14.977 1 94.56 7 GLU B C 1
ATOM 1562 O O . GLU B 1 7 ? 8.805 17.969 13.789 1 94.56 7 GLU B O 1
ATOM 1567 N N . ASN B 1 8 ? 9.914 18.531 15.641 1 96 8 ASN B N 1
ATOM 1568 C CA . ASN B 1 8 ? 11.211 18.328 14.992 1 96 8 ASN B CA 1
ATOM 1569 C C . ASN B 1 8 ? 11.43 16.875 14.617 1 96 8 ASN B C 1
ATOM 1571 O O . ASN B 1 8 ? 11.938 16.578 13.531 1 96 8 ASN B O 1
ATOM 1575 N N . ASN B 1 9 ? 11.016 16.125 15.508 1 96.88 9 ASN B N 1
ATOM 1576 C CA . ASN B 1 9 ? 11.109 14.695 15.227 1 96.88 9 ASN B CA 1
ATOM 1577 C C . ASN B 1 9 ? 10.211 14.289 14.07 1 96.88 9 ASN B C 1
ATOM 1579 O O . ASN B 1 9 ? 10.617 13.523 13.195 1 96.88 9 ASN B O 1
ATOM 1583 N N . LEU B 1 10 ? 9.055 14.781 14.078 1 97.94 10 LEU B N 1
ATOM 1584 C CA . LEU B 1 10 ? 8.094 14.484 13.023 1 97.94 10 LEU B CA 1
ATOM 1585 C C . LEU B 1 10 ? 8.602 14.969 11.672 1 97.94 10 LEU B C 1
ATOM 1587 O O . LEU B 1 10 ? 8.523 14.242 10.672 1 97.94 10 LEU B O 1
ATOM 1591 N N . GLU B 1 11 ? 9.148 16.141 11.656 1 98 11 GLU B N 1
ATOM 1592 C CA . GLU B 1 11 ? 9.703 16.672 10.422 1 98 11 GLU B CA 1
ATOM 1593 C C . GLU B 1 11 ? 10.805 15.758 9.875 1 98 11 GLU B C 1
ATOM 1595 O O . GLU B 1 11 ? 10.844 15.484 8.672 1 98 11 GLU B O 1
ATOM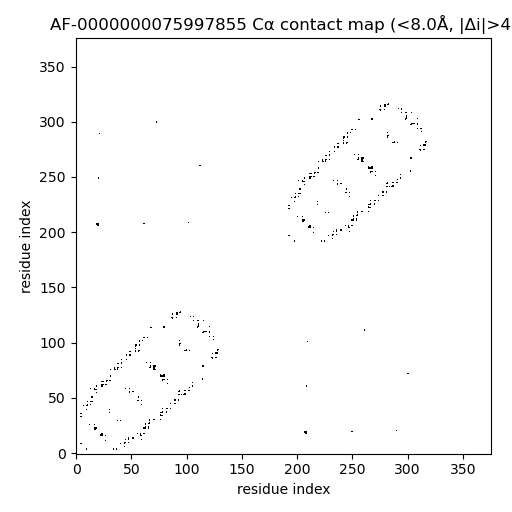 1600 N N . LYS B 1 12 ? 11.68 15.352 10.688 1 98.44 12 LYS B N 1
ATOM 1601 C CA . LYS B 1 12 ? 12.758 14.461 10.289 1 98.44 12 LYS B CA 1
ATOM 1602 C C . LYS B 1 12 ? 12.211 13.133 9.758 1 98.44 12 LYS B C 1
ATOM 1604 O O . LYS B 1 12 ? 12.75 12.578 8.797 1 98.44 12 LYS B O 1
ATOM 1609 N N . LYS B 1 13 ? 11.172 12.672 10.383 1 98.62 13 LYS B N 1
ATOM 1610 C CA . LYS B 1 13 ? 10.539 11.438 9.93 1 98.62 13 LYS B CA 1
ATOM 1611 C C . LYS B 1 13 ? 10 11.594 8.508 1 98.62 13 LYS B C 1
ATOM 1613 O O . LYS B 1 13 ? 10.203 10.719 7.66 1 98.62 13 LYS B O 1
ATOM 1618 N N . PHE B 1 14 ? 9.383 12.719 8.227 1 98.88 14 PHE B N 1
ATOM 1619 C CA . PHE B 1 14 ? 8.844 12.961 6.898 1 98.88 14 PHE B CA 1
ATOM 1620 C C . PHE B 1 14 ? 9.969 13.141 5.879 1 98.88 14 PHE B C 1
ATOM 1622 O O . PHE B 1 14 ? 9.844 12.719 4.73 1 98.88 14 PHE B O 1
ATOM 1629 N N . GLN B 1 15 ? 11.039 13.727 6.309 1 98.75 15 GLN B N 1
ATOM 1630 C CA . GLN B 1 15 ? 12.164 13.969 5.406 1 98.75 15 GLN B CA 1
ATOM 1631 C C . GLN B 1 15 ? 12.891 12.672 5.07 1 98.75 15 GLN B C 1
ATOM 1633 O O . GLN B 1 15 ? 13.453 12.531 3.984 1 98.75 15 GLN B O 1
ATOM 1638 N N . SER B 1 16 ? 12.781 11.719 5.945 1 98.56 16 SER B N 1
ATOM 1639 C CA . SER B 1 16 ? 13.641 10.547 5.805 1 98.56 16 SER B CA 1
ATOM 1640 C C . SER B 1 16 ? 12.844 9.32 5.371 1 98.56 16 SER B C 1
ATOM 1642 O O . SER B 1 16 ? 13.422 8.281 5.047 1 98.56 16 SER B O 1
ATOM 1644 N N . VAL B 1 17 ? 11.57 9.375 5.34 1 98.75 17 VAL B N 1
ATOM 1645 C CA . VAL B 1 17 ? 10.766 8.211 4.996 1 98.75 17 VAL B CA 1
ATOM 1646 C C . VAL B 1 17 ? 11.141 7.715 3.602 1 98.75 17 VAL B C 1
ATOM 1648 O O . VAL B 1 17 ? 11.336 8.516 2.684 1 98.75 17 VAL B O 1
ATOM 1651 N N . THR B 1 18 ? 11.266 6.395 3.531 1 98.25 18 THR B N 1
ATOM 1652 C CA . THR B 1 18 ? 11.68 5.793 2.268 1 98.25 18 THR B CA 1
ATOM 1653 C C . THR B 1 18 ? 10.469 5.309 1.477 1 98.25 18 THR B C 1
ATOM 1655 O O . THR B 1 18 ? 9.414 5.039 2.053 1 98.25 18 THR B O 1
ATOM 1658 N N . ASN B 1 19 ? 10.711 5.145 0.199 1 98 19 ASN B N 1
ATOM 1659 C CA . ASN B 1 19 ? 9.656 4.695 -0.702 1 98 19 ASN B CA 1
ATOM 1660 C C . ASN B 1 19 ? 9.438 3.188 -0.609 1 98 19 ASN B C 1
ATOM 1662 O O . ASN B 1 19 ? 8.594 2.633 -1.312 1 98 19 ASN B O 1
ATOM 1666 N N . THR B 1 20 ? 9.992 2.529 0.312 1 97.56 20 THR B N 1
ATOM 1667 C CA . THR B 1 20 ? 9.82 1.093 0.484 1 97.56 20 THR B CA 1
ATOM 1668 C C . THR B 1 20 ? 8.523 0.794 1.232 1 97.56 20 THR B C 1
ATOM 1670 O O . THR B 1 20 ? 8.039 1.627 2.002 1 97.56 20 THR B O 1
ATOM 1673 N N . GLN B 1 21 ? 8.023 -0.396 1.028 1 95.56 21 GLN B N 1
ATOM 1674 C CA . GLN B 1 21 ? 6.805 -0.803 1.718 1 95.56 21 GLN B CA 1
ATOM 1675 C C . GLN B 1 21 ? 6.977 -0.725 3.232 1 95.56 21 GLN B C 1
ATOM 1677 O O . GLN B 1 21 ? 6.133 -0.157 3.93 1 95.56 21 GLN B O 1
ATOM 1682 N N . ASP B 1 22 ? 8.117 -1.175 3.729 1 94.88 22 ASP B N 1
ATOM 1683 C CA . ASP B 1 22 ? 8.391 -1.153 5.16 1 94.88 22 ASP B CA 1
ATOM 1684 C C . ASP B 1 22 ? 8.508 0.28 5.676 1 94.88 22 ASP B C 1
ATOM 1686 O O . ASP B 1 22 ? 7.996 0.598 6.754 1 94.88 22 ASP B O 1
ATOM 1690 N N . GLY B 1 23 ? 9.164 1.104 4.957 1 96.75 23 GLY B N 1
ATOM 1691 C CA . GLY B 1 23 ? 9.305 2.498 5.348 1 96.75 23 GLY B CA 1
ATOM 1692 C C . GLY B 1 23 ? 7.977 3.225 5.457 1 96.75 23 GLY B C 1
ATOM 1693 O O . GLY B 1 23 ? 7.703 3.879 6.465 1 96.75 23 GLY B O 1
ATOM 1694 N N . ILE B 1 24 ? 7.168 3.111 4.488 1 98.12 24 ILE B N 1
ATOM 1695 C CA . ILE B 1 24 ? 5.855 3.748 4.453 1 98.12 24 ILE B CA 1
ATOM 1696 C C . ILE B 1 24 ? 4.98 3.189 5.57 1 98.12 24 ILE B C 1
ATOM 1698 O O . ILE B 1 24 ? 4.395 3.949 6.344 1 98.12 24 ILE B O 1
ATOM 1702 N N . GLN B 1 25 ? 4.988 1.927 5.68 1 94.88 25 GLN B N 1
ATOM 1703 C CA . GLN B 1 25 ? 4.113 1.265 6.645 1 94.88 25 GLN B CA 1
ATOM 1704 C C . GLN B 1 25 ? 4.523 1.597 8.078 1 94.88 25 GLN B C 1
ATOM 1706 O O . GLN B 1 25 ? 3.668 1.818 8.938 1 94.88 25 GLN B O 1
ATOM 1711 N N . SER B 1 26 ? 5.789 1.558 8.328 1 95.81 26 SER B N 1
ATOM 1712 C CA . SER B 1 26 ? 6.277 1.853 9.672 1 95.81 26 SER B CA 1
ATOM 1713 C C . SER B 1 26 ? 5.895 3.266 10.102 1 95.81 26 SER B C 1
ATOM 1715 O O . SER B 1 26 ? 5.375 3.467 11.203 1 95.81 26 SER B O 1
ATOM 1717 N N . LEU B 1 27 ? 6.113 4.18 9.266 1 98.06 27 LEU B N 1
ATOM 1718 C CA . LEU B 1 27 ? 5.766 5.551 9.625 1 98.06 27 LEU B CA 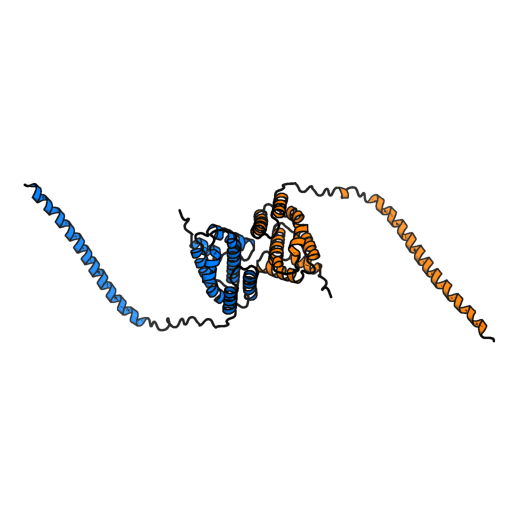1
ATOM 1719 C C . LEU B 1 27 ? 4.254 5.73 9.68 1 98.06 27 LEU B C 1
ATOM 1721 O O . LEU B 1 27 ? 3.742 6.469 10.523 1 98.06 27 LEU B O 1
ATOM 1725 N N . SER B 1 28 ? 3.555 5.109 8.789 1 97.12 28 SER B N 1
ATOM 1726 C CA . SER B 1 28 ? 2.096 5.137 8.805 1 97.12 28 SER B CA 1
ATOM 1727 C C . SER B 1 28 ? 1.549 4.648 10.141 1 97.12 28 SER B C 1
ATOM 1729 O O . SER B 1 28 ? 0.669 5.281 10.727 1 97.12 28 SER B O 1
ATOM 1731 N N . LEU B 1 29 ? 2.045 3.605 10.641 1 93.38 29 LEU B N 1
ATOM 1732 C CA . LEU B 1 29 ? 1.625 3.051 11.922 1 93.38 29 LEU B CA 1
ATOM 1733 C C . LEU B 1 29 ? 1.861 4.047 13.055 1 93.38 29 LEU B C 1
ATOM 1735 O O . LEU B 1 29 ? 0.98 4.27 13.891 1 93.38 29 LEU B O 1
ATOM 1739 N N . TRP B 1 30 ? 3.008 4.566 13.031 1 96.5 30 TRP B N 1
ATOM 1740 C CA . TRP B 1 30 ? 3.355 5.566 14.039 1 96.5 30 TRP B CA 1
ATOM 1741 C C . TRP B 1 30 ? 2.381 6.738 14 1 96.5 30 TRP B C 1
ATOM 1743 O O . TRP B 1 30 ? 1.915 7.199 15.047 1 96.5 30 TRP B O 1
ATOM 1753 N N . ILE B 1 31 ? 2.045 7.172 12.812 1 97.19 31 ILE B N 1
ATOM 1754 C CA . ILE B 1 31 ? 1.129 8.289 12.609 1 97.19 31 ILE B CA 1
ATOM 1755 C C . ILE B 1 31 ? -0.253 7.93 13.148 1 97.19 31 ILE B C 1
ATOM 1757 O O . ILE B 1 31 ? -0.875 8.727 13.859 1 97.19 31 ILE B O 1
ATOM 1761 N N . LEU B 1 32 ? -0.688 6.809 12.898 1 95.5 32 LEU B N 1
ATOM 1762 C CA . LEU B 1 32 ? -2.012 6.379 13.328 1 95.5 32 LEU B CA 1
ATOM 1763 C C . LEU B 1 32 ? -2.074 6.262 14.852 1 95.5 32 LEU B C 1
ATOM 1765 O O . LEU B 1 32 ? -3.119 6.516 15.453 1 95.5 32 LEU B O 1
ATOM 1769 N N . HIS B 1 33 ? -0.934 5.914 15.352 1 93.06 33 HIS B N 1
ATOM 1770 C CA . HIS B 1 33 ? -0.842 5.859 16.812 1 93.06 33 HIS B CA 1
ATOM 1771 C C . HIS B 1 33 ? -0.933 7.254 17.422 1 93.06 33 HIS B C 1
ATOM 1773 O O . HIS B 1 33 ? -1.339 7.406 18.578 1 93.06 33 HIS B O 1
ATOM 1779 N N . HIS B 1 34 ? -0.62 8.203 16.688 1 95.25 34 HIS B N 1
ATOM 1780 C CA . HIS B 1 34 ? -0.66 9.594 17.141 1 95.25 34 HIS B CA 1
ATOM 1781 C C . HIS B 1 34 ? -1.814 10.344 16.484 1 95.25 34 HIS B C 1
ATOM 1783 O O . HIS B 1 34 ? -1.704 11.547 16.219 1 95.25 34 HIS B O 1
ATOM 1789 N N . LYS B 1 35 ? -2.926 9.695 16.281 1 95.56 35 LYS B N 1
ATOM 1790 C CA . LYS B 1 35 ? -4.062 10.211 15.523 1 95.56 35 LYS B CA 1
ATOM 1791 C C . LYS B 1 35 ? -4.672 11.43 16.203 1 95.56 35 LYS B C 1
ATOM 1793 O O . LYS B 1 35 ? -5.316 12.258 15.555 1 95.56 35 LYS B O 1
ATOM 1798 N N . VAL B 1 36 ? -4.477 11.57 17.516 1 95.38 36 VAL B N 1
ATOM 1799 C CA . VAL B 1 36 ? -5.023 12.711 18.234 1 95.38 36 VAL B CA 1
ATOM 1800 C C . VAL B 1 36 ? -4.445 14.008 17.672 1 95.38 36 VAL B C 1
ATOM 1802 O O . VAL B 1 36 ? -5.07 15.07 17.766 1 95.38 36 VAL B O 1
ATOM 1805 N N . HIS B 1 37 ? -3.26 13.891 17.078 1 96.94 37 HIS B N 1
ATOM 1806 C CA . HIS B 1 37 ? -2.586 15.062 16.516 1 96.94 37 HIS B CA 1
ATOM 1807 C C . HIS B 1 37 ? -2.711 15.086 15 1 96.94 37 HIS B C 1
ATOM 1809 O O . HIS B 1 37 ? -1.819 15.586 14.305 1 96.94 37 HIS B O 1
ATOM 1815 N N . HIS B 1 38 ? -3.768 14.547 14.398 1 97.25 38 HIS B N 1
ATOM 1816 C CA . HIS B 1 38 ? -3.914 14.367 12.961 1 97.25 38 HIS B CA 1
ATOM 1817 C C . HIS B 1 38 ? -3.807 15.703 12.227 1 97.25 38 HIS B C 1
ATOM 1819 O O . HIS B 1 38 ? -3.184 15.789 11.172 1 97.25 38 HIS B O 1
ATOM 1825 N N . LYS B 1 39 ? -4.316 16.812 12.781 1 98 39 LYS B N 1
ATOM 1826 C CA . LYS B 1 39 ? -4.25 18.125 12.117 1 98 39 LYS B CA 1
ATOM 1827 C C . LYS B 1 39 ? -2.807 18.609 12.016 1 98 39 LYS B C 1
ATOM 1829 O O . LYS B 1 39 ? -2.359 19.016 10.945 1 98 39 LYS B O 1
ATOM 1834 N N . LYS B 1 40 ? -2.146 18.516 13.133 1 98 40 LYS B N 1
ATOM 1835 C CA . LYS B 1 40 ? -0.756 18.969 13.164 1 98 40 LYS B CA 1
ATOM 1836 C C . LYS B 1 40 ? 0.118 18.078 12.273 1 98 40 LYS B C 1
ATOM 1838 O O . LYS B 1 40 ? 1.012 18.578 11.586 1 98 40 LYS B O 1
ATOM 1843 N N . ILE B 1 41 ? -0.123 16.828 12.25 1 98.69 41 ILE B N 1
ATOM 1844 C CA . ILE B 1 41 ? 0.635 15.875 11.445 1 98.69 41 ILE B CA 1
ATOM 1845 C C . ILE B 1 41 ? 0.464 16.203 9.961 1 98.69 41 ILE B C 1
ATOM 1847 O O . ILE B 1 41 ? 1.445 16.266 9.219 1 98.69 41 ILE B O 1
ATOM 1851 N N . VAL B 1 42 ? -0.729 16.469 9.555 1 98.81 42 VAL B N 1
ATOM 1852 C CA . VAL B 1 42 ? -1.009 16.766 8.156 1 98.81 42 VAL B CA 1
ATOM 1853 C C . VAL B 1 42 ? -0.396 18.109 7.781 1 98.81 42 VAL B C 1
ATOM 1855 O O . VAL B 1 42 ? 0.138 18.266 6.68 1 98.81 42 VAL B O 1
ATOM 1858 N N . GLU B 1 43 ? -0.458 19.016 8.703 1 98.69 43 GLU B N 1
ATOM 1859 C CA . GLU B 1 43 ? 0.191 20.312 8.484 1 98.69 43 GLU B CA 1
ATOM 1860 C C . GLU B 1 43 ? 1.688 20.141 8.242 1 98.69 43 GLU B C 1
ATOM 1862 O O . GLU B 1 43 ? 2.246 20.75 7.328 1 98.69 43 GLU B O 1
ATOM 1867 N N . MET B 1 44 ? 2.301 19.312 9.039 1 98.81 44 MET B N 1
ATOM 1868 C CA . MET B 1 44 ? 3.736 19.062 8.914 1 98.81 44 MET B CA 1
ATOM 1869 C C . MET B 1 44 ? 4.055 18.297 7.641 1 98.81 44 MET B C 1
ATOM 1871 O O . MET B 1 44 ? 5.094 18.516 7.016 1 98.81 44 MET B O 1
ATOM 1875 N N . TRP B 1 45 ? 3.205 17.391 7.293 1 98.94 45 TRP B N 1
ATOM 1876 C CA . TRP B 1 45 ? 3.326 16.688 6.023 1 98.94 45 TRP B CA 1
ATOM 1877 C C . TRP B 1 45 ? 3.373 17.656 4.855 1 98.94 45 TRP B C 1
ATOM 1879 O O . TRP B 1 45 ? 4.25 17.562 3.996 1 98.94 45 TRP B O 1
ATOM 1889 N N . MET B 1 46 ? 2.479 18.609 4.852 1 98.88 46 MET B N 1
ATOM 1890 C CA . MET B 1 46 ? 2.404 19.625 3.803 1 98.88 46 MET B CA 1
ATOM 1891 C C . MET B 1 46 ? 3.654 20.5 3.801 1 98.88 46 MET B C 1
ATOM 1893 O O . MET B 1 46 ? 4.184 20.828 2.738 1 98.88 46 MET B O 1
ATOM 1897 N N . LYS B 1 47 ? 4.074 20.828 4.961 1 98.81 47 LYS B N 1
ATOM 1898 C CA . LYS B 1 47 ? 5.277 21.641 5.094 1 98.81 47 LYS B CA 1
ATOM 1899 C C . LYS B 1 47 ? 6.48 20.969 4.449 1 98.81 47 LYS B C 1
ATOM 1901 O O . LYS B 1 47 ? 7.223 21.594 3.691 1 98.81 47 LYS B O 1
ATOM 1906 N N . VAL B 1 48 ? 6.613 19.719 4.691 1 98.94 48 VAL B N 1
ATOM 1907 C CA . VAL B 1 48 ? 7.746 18.984 4.145 1 98.94 48 VAL B CA 1
ATOM 1908 C C . VAL B 1 48 ? 7.555 18.781 2.646 1 98.94 48 VAL B C 1
ATOM 1910 O O . VAL B 1 48 ? 8.516 18.844 1.874 1 98.94 48 VAL B O 1
ATOM 1913 N N . LEU B 1 49 ? 6.352 18.562 2.199 1 98.88 49 LEU B N 1
ATOM 1914 C CA . LEU B 1 49 ? 6.047 18.406 0.781 1 98.88 49 LEU B CA 1
ATOM 1915 C C . LEU B 1 49 ? 6.504 19.609 -0.02 1 98.88 49 LEU B C 1
ATOM 1917 O O . LEU B 1 49 ? 7.059 19.469 -1.112 1 98.88 49 LEU B O 1
ATOM 1921 N N . LYS B 1 50 ? 6.312 20.734 0.549 1 98.81 50 LYS B N 1
ATOM 1922 C CA . LYS B 1 50 ? 6.625 21.984 -0.134 1 98.81 50 LYS B CA 1
ATOM 1923 C C . LYS B 1 50 ? 8.125 22.109 -0.393 1 98.81 50 LYS B C 1
ATOM 1925 O O . LYS B 1 50 ? 8.539 22.766 -1.356 1 98.81 50 LYS B O 1
ATOM 1930 N N . LYS B 1 51 ? 8.914 21.453 0.35 1 98.62 51 LYS B N 1
ATOM 1931 C CA . LYS B 1 51 ? 10.367 21.609 0.274 1 98.62 51 LYS B CA 1
ATOM 1932 C C . LYS B 1 51 ? 11.016 20.422 -0.431 1 98.62 51 LYS B C 1
ATOM 1934 O O . LYS B 1 51 ? 12.203 20.453 -0.743 1 98.62 51 LYS B O 1
ATOM 1939 N N . ALA B 1 52 ? 10.273 19.438 -0.731 1 98.75 52 ALA B N 1
ATOM 1940 C CA . ALA B 1 52 ? 10.812 18.172 -1.219 1 98.75 52 ALA B CA 1
ATOM 1941 C C . ALA B 1 52 ? 10.969 18.188 -2.736 1 98.75 52 ALA B C 1
ATOM 1943 O O . ALA B 1 52 ? 10.312 18.969 -3.426 1 98.75 52 ALA B O 1
ATOM 1944 N N . LYS B 1 53 ? 11.852 17.344 -3.236 1 98.31 53 LYS B N 1
ATOM 1945 C CA . LYS B 1 53 ? 11.961 17.094 -4.672 1 98.31 53 LYS B CA 1
ATOM 1946 C C . LYS B 1 53 ? 10.836 16.188 -5.16 1 98.31 53 LYS B C 1
ATOM 1948 O O . LYS B 1 53 ? 10.203 15.492 -4.363 1 98.31 53 LYS B O 1
ATOM 1953 N N . PRO B 1 54 ? 10.578 16.141 -6.441 1 98.38 54 PRO B N 1
ATOM 1954 C CA . PRO B 1 54 ? 9.43 15.422 -6.984 1 98.38 54 PRO B CA 1
ATOM 1955 C C . PRO B 1 54 ? 9.398 13.953 -6.555 1 98.38 54 PRO B C 1
ATOM 1957 O O . PRO B 1 54 ? 8.344 13.445 -6.16 1 98.38 54 PRO B O 1
ATOM 1960 N N . SER B 1 55 ? 10.5 13.305 -6.547 1 98.25 55 SER B N 1
ATOM 1961 C CA . SER B 1 55 ? 10.523 11.898 -6.168 1 98.25 55 SER B CA 1
ATOM 1962 C C . SER B 1 55 ? 10.102 11.711 -4.715 1 98.25 55 SER B C 1
ATOM 1964 O O . SER B 1 55 ? 9.375 10.773 -4.391 1 98.25 55 SER B O 1
ATOM 1966 N N . HIS B 1 56 ? 10.586 12.586 -3.869 1 98.81 56 HIS B N 1
ATOM 1967 C CA . HIS B 1 56 ? 10.219 12.469 -2.463 1 98.81 56 HIS B CA 1
ATOM 1968 C C . HIS B 1 56 ? 8.789 12.938 -2.229 1 98.81 56 HIS B C 1
ATOM 1970 O O . HIS B 1 56 ? 8.102 12.43 -1.339 1 98.81 56 HIS B O 1
ATOM 1976 N N . ARG B 1 57 ? 8.297 13.883 -3.002 1 98.94 57 ARG B N 1
ATOM 1977 C CA . ARG B 1 57 ? 6.891 14.273 -2.934 1 98.94 57 ARG B CA 1
ATOM 1978 C C . ARG B 1 57 ? 5.98 13.078 -3.199 1 98.94 57 ARG B C 1
ATOM 1980 O O . ARG B 1 57 ? 4.957 12.906 -2.533 1 98.94 57 ARG B O 1
ATOM 1987 N N . LEU B 1 58 ? 6.434 12.297 -4.156 1 98.75 58 LEU B N 1
ATOM 1988 C CA . LEU B 1 58 ? 5.668 11.094 -4.441 1 98.75 58 LEU B CA 1
ATOM 1989 C C . LEU B 1 58 ? 5.68 10.148 -3.244 1 98.75 58 LEU B C 1
ATOM 1991 O O . LEU B 1 58 ? 4.645 9.586 -2.883 1 98.75 58 LEU B O 1
ATOM 1995 N N . THR B 1 59 ? 6.797 10.039 -2.604 1 98.81 59 THR B N 1
ATOM 1996 C CA . THR B 1 59 ? 6.91 9.211 -1.409 1 98.81 59 THR B CA 1
ATOM 1997 C C . THR B 1 59 ? 5.969 9.703 -0.315 1 98.81 59 THR B C 1
ATOM 1999 O O . THR B 1 59 ? 5.281 8.906 0.326 1 98.81 59 THR B O 1
ATOM 2002 N N . LEU B 1 60 ? 5.922 10.938 -0.185 1 98.94 60 LEU B N 1
ATOM 2003 C CA . LEU B 1 60 ? 5.039 11.531 0.812 1 98.94 60 LEU B CA 1
ATOM 2004 C C . LEU B 1 60 ? 3.574 11.297 0.452 1 98.94 60 LEU B C 1
ATOM 2006 O O . LEU B 1 60 ? 2.736 11.109 1.336 1 98.94 60 LEU B O 1
ATOM 2010 N N . LEU B 1 61 ? 3.289 11.297 -0.834 1 98.88 61 LEU B N 1
ATOM 2011 C CA . LEU B 1 61 ? 1.927 10.984 -1.248 1 98.88 61 LEU B CA 1
ATOM 2012 C C . LEU B 1 61 ? 1.592 9.523 -0.942 1 98.88 61 LEU B C 1
ATOM 2014 O O . LEU B 1 61 ? 0.483 9.219 -0.498 1 98.88 61 LEU B O 1
ATOM 2018 N N . TYR B 1 62 ? 2.527 8.68 -1.164 1 98.56 62 TYR B N 1
ATOM 2019 C CA . TYR B 1 62 ? 2.328 7.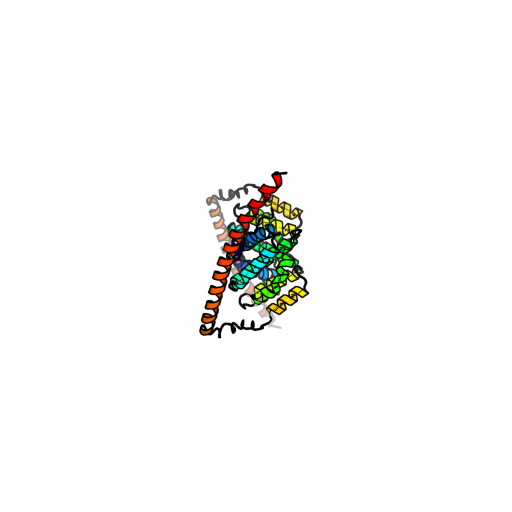277 -0.829 1 98.56 62 TYR B CA 1
ATOM 2020 C C . TYR B 1 62 ? 2.07 7.102 0.663 1 98.56 62 TYR B C 1
ATOM 2022 O O . TYR B 1 62 ? 1.226 6.301 1.063 1 98.56 62 TYR B O 1
ATOM 2030 N N . LEU B 1 63 ? 2.797 7.836 1.45 1 98.75 63 LEU B N 1
ATOM 2031 C CA . LEU B 1 63 ? 2.574 7.816 2.893 1 98.75 63 LEU B CA 1
ATOM 2032 C C . LEU B 1 63 ? 1.161 8.281 3.229 1 98.75 63 LEU B C 1
ATOM 2034 O O . LEU B 1 63 ? 0.458 7.629 4.004 1 98.75 63 LEU B O 1
ATOM 2038 N N . ALA B 1 64 ? 0.75 9.32 2.607 1 98.81 64 ALA B N 1
ATOM 2039 C CA . ALA B 1 64 ? -0.605 9.82 2.818 1 98.81 64 ALA B CA 1
ATOM 2040 C C . ALA B 1 64 ? -1.646 8.781 2.43 1 98.81 64 ALA B C 1
ATOM 2042 O O . ALA B 1 64 ? -2.629 8.57 3.146 1 98.81 64 ALA B O 1
ATOM 2043 N N . ASN B 1 65 ? -1.403 8.156 1.341 1 97.25 65 ASN B N 1
ATOM 2044 C CA . ASN B 1 65 ? -2.291 7.094 0.884 1 97.25 65 ASN B CA 1
ATOM 2045 C C . ASN B 1 65 ? -2.432 5.992 1.932 1 97.25 65 ASN B C 1
ATOM 2047 O O . ASN B 1 65 ? -3.547 5.586 2.264 1 97.25 65 ASN B O 1
ATOM 2051 N N . ASP B 1 66 ? -1.325 5.602 2.438 1 97 66 ASP B N 1
ATOM 2052 C CA . ASP B 1 66 ? -1.338 4.531 3.432 1 97 66 ASP B CA 1
ATOM 2053 C C . ASP B 1 66 ? -2.062 4.969 4.703 1 97 66 ASP B C 1
ATOM 2055 O O . ASP B 1 66 ? -2.914 4.242 5.219 1 97 66 ASP B O 1
ATOM 2059 N N . VAL B 1 67 ? -1.825 6.09 5.168 1 97.81 67 VAL B N 1
ATOM 2060 C CA . VAL B 1 67 ? -2.422 6.633 6.383 1 97.81 67 VAL B CA 1
ATOM 2061 C C . VAL B 1 67 ? -3.934 6.754 6.211 1 97.81 67 VAL B C 1
ATOM 2063 O O . VAL B 1 67 ? -4.703 6.281 7.051 1 97.81 67 VAL B O 1
ATOM 2066 N N . VAL B 1 68 ? -4.355 7.285 5.113 1 97.56 68 VAL B N 1
ATOM 2067 C CA . VAL B 1 68 ? -5.773 7.543 4.895 1 97.56 68 VAL B CA 1
ATOM 2068 C C . VAL B 1 68 ? -6.523 6.223 4.738 1 97.56 68 VAL B C 1
ATOM 2070 O O . VAL B 1 68 ? -7.609 6.047 5.297 1 97.56 68 VAL B O 1
ATOM 2073 N N . GLN B 1 69 ? -5.934 5.332 4.051 1 92.5 69 GLN B N 1
ATOM 2074 C CA . GLN B 1 69 ? -6.582 4.043 3.83 1 92.5 69 GLN B CA 1
ATOM 2075 C C . GLN B 1 69 ? -6.691 3.25 5.129 1 92.5 69 GLN B C 1
ATOM 2077 O O . GLN B 1 69 ? -7.734 2.656 5.414 1 92.5 69 GLN B O 1
ATOM 2082 N N . ASN B 1 70 ? -5.648 3.295 5.906 1 90.06 70 ASN B N 1
ATOM 2083 C CA . ASN B 1 70 ? -5.645 2.523 7.145 1 90.06 70 ASN B CA 1
ATOM 2084 C C . ASN B 1 70 ? -6.441 3.219 8.242 1 90.06 70 ASN B C 1
ATOM 2086 O O . ASN B 1 70 ? -6.949 2.566 9.156 1 90.06 70 ASN B O 1
ATOM 2090 N N . SER B 1 71 ? -6.57 4.457 8.164 1 93.12 71 SER B N 1
ATOM 2091 C CA . SER B 1 71 ? -7.297 5.207 9.18 1 93.12 71 SER B CA 1
ATOM 2092 C C . SER B 1 71 ? -8.797 4.922 9.109 1 93.12 71 SER B C 1
ATOM 2094 O O . SER B 1 71 ? -9.516 5.121 10.094 1 93.12 71 SER B O 1
ATOM 2096 N N . ARG B 1 72 ? -9.344 4.48 7.953 1 89.19 72 ARG B N 1
ATOM 2097 C CA . ARG B 1 72 ? -10.758 4.176 7.781 1 89.19 72 ARG B CA 1
ATOM 2098 C C . ARG B 1 72 ? -11.195 3.055 8.719 1 89.19 72 ARG B C 1
ATOM 2100 O O . ARG B 1 72 ? -12.367 2.969 9.086 1 89.19 72 ARG B O 1
ATOM 2107 N N . LYS B 1 73 ? -10.234 2.334 9.117 1 83.19 73 LYS B N 1
ATOM 2108 C CA . LYS B 1 73 ? -10.508 1.175 9.961 1 83.19 73 LYS B CA 1
ATOM 2109 C C . LYS B 1 73 ? -10.398 1.535 11.445 1 83.19 73 LYS B C 1
ATOM 2111 O O . LYS B 1 73 ? -10.812 0.76 12.305 1 83.19 73 LYS B O 1
ATOM 2116 N N . LYS B 1 74 ? -9.789 2.646 11.562 1 82.62 74 LYS B N 1
ATOM 2117 C CA . LYS B 1 74 ? -9.562 3.066 12.945 1 82.62 74 LYS B CA 1
ATOM 2118 C C . LYS B 1 74 ? -10.625 4.059 13.406 1 82.62 74 LYS B C 1
ATOM 2120 O O . LYS B 1 74 ? -10.688 5.184 12.906 1 82.62 74 LYS B O 1
ATOM 2125 N N . ALA B 1 75 ? -11.391 3.654 14.344 1 81.5 75 ALA B N 1
ATOM 2126 C CA . ALA B 1 75 ? -12.438 4.527 14.875 1 81.5 75 ALA B CA 1
ATOM 2127 C C . ALA B 1 75 ? -11.836 5.812 15.438 1 81.5 75 ALA B C 1
ATOM 2129 O O . ALA B 1 75 ? -10.797 5.789 16.094 1 81.5 75 ALA B O 1
ATOM 2130 N N . GLY B 1 76 ? -12.453 6.867 15.188 1 85.94 76 GLY B N 1
ATOM 2131 C CA . GLY B 1 76 ? -12.047 8.148 15.742 1 85.94 76 GLY B CA 1
ATOM 2132 C C . GLY B 1 76 ? -10.914 8.797 14.969 1 85.94 76 GLY B C 1
ATOM 2133 O O . GLY B 1 76 ? -10.359 9.812 15.398 1 85.94 76 GLY B O 1
ATOM 2134 N N . SER B 1 77 ? -10.477 8.133 13.945 1 89.75 77 SER B N 1
ATOM 2135 C CA . SER B 1 77 ? -9.438 8.742 13.125 1 89.75 77 SER B CA 1
ATOM 2136 C C . SER B 1 77 ? -10.031 9.734 12.133 1 89.75 77 SER B C 1
ATOM 2138 O O . SER B 1 77 ? -11.062 9.461 11.516 1 89.75 77 SER B O 1
ATOM 2140 N N . HIS B 1 78 ? -9.359 10.859 12.008 1 95.88 78 HIS B N 1
ATOM 2141 C CA . HIS B 1 78 ? -9.875 11.93 11.164 1 95.88 78 HIS B CA 1
ATOM 2142 C C . HIS B 1 78 ? -8.867 12.297 10.07 1 95.88 78 HIS B C 1
ATOM 2144 O O . HIS B 1 78 ? -8.883 13.414 9.555 1 95.88 78 HIS B O 1
ATOM 2150 N N . PHE B 1 79 ? -7.992 11.391 9.742 1 98 79 PHE B N 1
ATOM 2151 C CA . PHE B 1 79 ? -6.949 11.695 8.766 1 98 79 PHE B CA 1
ATOM 2152 C C . PHE B 1 79 ? -7.551 11.922 7.387 1 98 79 PHE B C 1
ATOM 2154 O O . PHE B 1 79 ? -7.055 12.75 6.621 1 98 79 PHE B O 1
ATOM 2161 N N . GLY B 1 80 ? -8.586 11.211 6.973 1 97.31 80 GLY B N 1
ATOM 2162 C CA . GLY B 1 80 ? -9.242 11.453 5.699 1 97.31 80 GLY B CA 1
ATOM 2163 C C . GLY B 1 80 ? -9.672 12.898 5.516 1 97.31 80 GLY B C 1
ATOM 2164 O O . GLY B 1 80 ? -9.383 13.508 4.484 1 97.31 80 GLY B O 1
ATOM 2165 N N . GLU B 1 81 ? -10.258 13.398 6.527 1 97.62 81 GLU B N 1
ATOM 2166 C CA . GLU B 1 81 ? -10.727 14.781 6.504 1 97.62 81 GLU B CA 1
ATOM 2167 C C . GLU B 1 81 ? -9.562 15.766 6.539 1 97.62 81 GLU B C 1
ATOM 2169 O O . GLU B 1 81 ? -9.555 16.75 5.793 1 97.62 81 GLU B O 1
ATOM 2174 N N . SER B 1 82 ? -8.617 15.477 7.414 1 98.56 82 SER B N 1
ATOM 2175 C CA . SER B 1 82 ? -7.496 16.391 7.562 1 98.56 82 SER B CA 1
ATOM 2176 C C . SER B 1 82 ? -6.668 16.469 6.285 1 98.56 82 SER B C 1
ATOM 2178 O O . SER B 1 82 ? -6.27 17.562 5.863 1 98.56 82 SER B O 1
ATOM 2180 N N . PHE B 1 83 ? -6.441 15.375 5.621 1 98.75 83 PHE B N 1
ATOM 2181 C CA . PHE B 1 83 ? -5.691 15.391 4.367 1 98.75 83 PHE B CA 1
ATOM 2182 C C . PHE B 1 83 ? -6.504 16.062 3.264 1 98.75 83 PHE B C 1
ATOM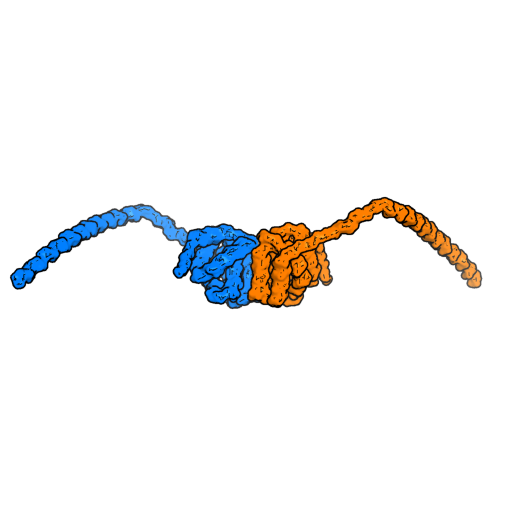 2184 O O . PHE B 1 83 ? -5.941 16.734 2.402 1 98.75 83 PHE B O 1
ATOM 2191 N N . ALA B 1 84 ? -7.801 15.883 3.291 1 98.5 84 ALA B N 1
ATOM 2192 C CA . ALA B 1 84 ? -8.641 16.516 2.27 1 98.5 84 ALA B CA 1
ATOM 2193 C C . ALA B 1 84 ? -8.438 18.016 2.242 1 98.5 84 ALA B C 1
ATOM 2195 O O . ALA B 1 84 ? -8.508 18.641 1.18 1 98.5 84 ALA B O 1
ATOM 2196 N N . GLU B 1 85 ? -8.125 18.562 3.34 1 98.56 85 GLU B N 1
ATOM 2197 C CA . GLU B 1 85 ? -7.98 20 3.469 1 98.56 85 GLU B CA 1
ATOM 2198 C C . GLU B 1 85 ? -6.734 20.5 2.742 1 98.56 85 GLU B C 1
ATOM 2200 O O . GLU B 1 85 ? -6.645 21.688 2.393 1 98.56 85 GLU B O 1
ATOM 2205 N N . VAL B 1 86 ? -5.805 19.609 2.549 1 98.75 86 VAL B N 1
ATOM 2206 C CA . VAL B 1 86 ? -4.543 20.125 2.025 1 98.75 86 VAL B CA 1
ATOM 2207 C C . VAL B 1 86 ? -4.254 19.484 0.668 1 98.75 86 VAL B C 1
ATOM 2209 O O . VAL B 1 86 ? -3.326 19.891 -0.034 1 98.75 86 VAL B O 1
ATOM 2212 N N . LEU B 1 87 ? -5.055 18.562 0.165 1 98.81 87 LEU B N 1
ATOM 2213 C CA . LEU B 1 87 ? -4.723 17.75 -1.008 1 98.81 87 LEU B CA 1
ATOM 2214 C C . LEU B 1 87 ? -4.758 18.609 -2.273 1 98.81 87 LEU B C 1
ATOM 2216 O O . LEU B 1 87 ? -3.973 18.375 -3.197 1 98.81 87 LEU B O 1
ATOM 2220 N N . LYS B 1 88 ? -5.621 19.578 -2.314 1 98.31 88 LYS B N 1
ATOM 2221 C CA . LYS B 1 88 ? -5.664 20.438 -3.494 1 98.31 88 LYS B CA 1
ATOM 2222 C C . LYS B 1 88 ? -4.359 21.219 -3.656 1 98.31 88 LYS B C 1
ATOM 2224 O O . LYS B 1 88 ? -3.793 21.266 -4.75 1 98.31 88 LYS B O 1
ATOM 2229 N N . GLU B 1 89 ? -3.977 21.797 -2.568 1 98.38 89 GLU B N 1
ATOM 2230 C CA . GLU B 1 89 ? -2.707 22.516 -2.598 1 98.38 89 GLU B CA 1
ATOM 2231 C C . GLU B 1 89 ? -1.547 21.578 -2.912 1 98.38 89 GLU B C 1
ATOM 2233 O O . GLU B 1 89 ? -0.645 21.938 -3.676 1 98.38 89 GLU B O 1
ATOM 2238 N N . ALA B 1 90 ? -1.573 20.391 -2.35 1 98.81 90 ALA B N 1
ATOM 2239 C CA . ALA B 1 90 ? -0.528 19.391 -2.582 1 98.81 90 ALA B CA 1
ATOM 2240 C C . ALA B 1 90 ? -0.454 19.016 -4.059 1 98.81 90 ALA B C 1
ATOM 2242 O O . ALA B 1 90 ? 0.635 18.797 -4.598 1 98.81 90 ALA B O 1
ATOM 2243 N N . CYS B 1 91 ? -1.574 18.984 -4.699 1 98.62 91 CYS B N 1
ATOM 2244 C CA . CYS B 1 91 ? -1.642 18.562 -6.09 1 98.62 91 CYS B CA 1
ATOM 2245 C C . CYS B 1 91 ? -0.851 19.516 -6.988 1 98.62 91 CYS B C 1
ATOM 2247 O O . CYS B 1 91 ? -0.259 19.078 -7.98 1 98.62 91 CYS B O 1
ATOM 2249 N N . VAL B 1 92 ? -0.833 20.734 -6.605 1 98 92 VAL B N 1
ATOM 2250 C CA . VAL B 1 92 ? -0.07 21.719 -7.367 1 98 92 VAL B CA 1
ATOM 2251 C C . VAL B 1 92 ? 1.41 21.344 -7.359 1 98 92 VAL B C 1
ATOM 2253 O O . VAL B 1 92 ? 2.111 21.531 -8.359 1 98 92 VAL B O 1
ATOM 2256 N N . LEU B 1 93 ? 1.879 20.75 -6.301 1 98.25 93 LEU B N 1
ATOM 2257 C CA . LEU B 1 93 ? 3.287 20.406 -6.129 1 98.25 93 LEU B CA 1
ATOM 2258 C C . LEU B 1 93 ? 3.588 19.031 -6.707 1 98.25 93 LEU B C 1
ATOM 2260 O O . LEU B 1 93 ? 4.746 18.594 -6.742 1 98.25 93 LEU B O 1
ATOM 2264 N N . LEU B 1 94 ? 2.525 18.359 -7.188 1 98.38 94 LEU B N 1
ATOM 2265 C CA . LEU B 1 94 ? 2.67 16.984 -7.641 1 98.38 94 LEU B CA 1
ATOM 2266 C C . LEU B 1 94 ? 2.535 16.891 -9.156 1 98.38 94 LEU B C 1
ATOM 2268 O O . LEU B 1 94 ? 2.199 15.828 -9.688 1 98.38 94 LEU B O 1
ATOM 2272 N N . ARG B 1 95 ? 2.914 17.953 -9.836 1 97.56 95 ARG B N 1
ATOM 2273 C CA . ARG B 1 95 ? 2.645 18.062 -11.266 1 97.56 95 ARG B CA 1
ATOM 2274 C C . ARG B 1 95 ? 3.859 17.625 -12.086 1 97.56 95 ARG B C 1
ATOM 2276 O O . ARG B 1 95 ? 3.807 17.594 -13.312 1 97.56 95 ARG B O 1
ATOM 2283 N N . ASP B 1 96 ? 4.953 17.391 -11.398 1 97.44 96 ASP B N 1
ATOM 2284 C CA . ASP B 1 96 ? 6.137 17 -12.148 1 97.44 96 ASP B CA 1
ATOM 2285 C C . ASP B 1 96 ? 5.824 15.828 -13.086 1 97.44 96 ASP B C 1
ATOM 2287 O O . ASP B 1 96 ? 5.188 14.859 -12.688 1 97.44 96 ASP B O 1
ATOM 2291 N N . GLU B 1 97 ? 6.211 15.922 -14.266 1 96.25 97 GLU B N 1
ATOM 2292 C CA . GLU B 1 97 ? 5.902 14.953 -15.32 1 96.25 97 GLU B CA 1
ATOM 2293 C C . GLU B 1 97 ? 6.395 13.555 -14.938 1 96.25 97 GLU B C 1
ATOM 2295 O O . GLU B 1 97 ? 5.758 12.555 -15.281 1 96.25 97 GLU B O 1
ATOM 2300 N N . LYS B 1 98 ? 7.434 13.516 -14.227 1 96.06 98 LYS B N 1
ATOM 2301 C CA . LYS B 1 98 ? 8.078 12.242 -13.914 1 96.06 98 LYS B CA 1
ATOM 2302 C C . LYS B 1 98 ? 7.238 11.422 -12.945 1 96.06 98 LYS B C 1
ATOM 2304 O O . LYS B 1 98 ? 7.391 10.203 -12.852 1 96.06 98 LYS B O 1
ATOM 2309 N N . ILE B 1 99 ? 6.363 12.039 -12.195 1 97.56 99 ILE B N 1
ATOM 2310 C CA . ILE B 1 99 ? 5.656 11.297 -11.156 1 97.56 99 ILE B CA 1
ATOM 2311 C C . ILE B 1 99 ? 4.152 11.352 -11.422 1 97.56 99 ILE B C 1
ATOM 2313 O O . ILE B 1 99 ? 3.361 10.789 -10.656 1 97.56 99 ILE B O 1
ATOM 2317 N N . GLN B 1 100 ? 3.639 11.883 -12.453 1 96.69 100 GLN B N 1
ATOM 2318 C CA . GLN B 1 100 ? 2.227 12.156 -12.695 1 96.69 100 GLN B CA 1
ATOM 2319 C C . GLN B 1 100 ? 1.431 10.867 -12.836 1 96.69 100 GLN B C 1
ATOM 2321 O O . GLN B 1 100 ? 0.305 10.766 -12.344 1 96.69 100 GLN B O 1
ATOM 2326 N N . THR B 1 101 ? 1.989 9.969 -13.516 1 95.5 101 THR B N 1
ATOM 2327 C CA . THR B 1 101 ? 1.305 8.695 -13.703 1 95.5 101 THR B CA 1
ATOM 2328 C C . THR B 1 101 ? 1.021 8.031 -12.359 1 95.5 101 THR B C 1
ATOM 2330 O O . THR B 1 101 ? -0.086 7.543 -12.125 1 95.5 101 THR B O 1
ATOM 2333 N N . SER B 1 102 ? 1.988 8.062 -11.5 1 96.62 102 SER B N 1
ATOM 2334 C CA . SER B 1 102 ? 1.852 7.453 -10.18 1 96.62 102 SER B CA 1
ATOM 2335 C C . SER B 1 102 ? 0.846 8.211 -9.32 1 96.62 102 SER B C 1
ATOM 2337 O O . SER B 1 102 ? 0.058 7.609 -8.594 1 96.62 102 SER B O 1
ATOM 2339 N N . VAL B 1 103 ? 0.855 9.469 -9.438 1 98.25 103 VAL B N 1
ATOM 2340 C CA . VAL B 1 103 ? -0.093 10.297 -8.695 1 98.25 103 VAL B CA 1
ATOM 2341 C C . VAL 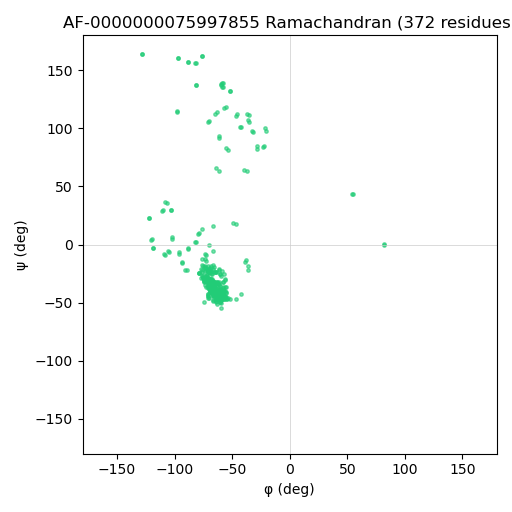B 1 103 ? -1.518 9.969 -9.133 1 98.25 103 VAL B C 1
ATOM 2343 O O . VAL B 1 103 ? -2.4 9.766 -8.297 1 98.25 103 VAL B O 1
ATOM 2346 N N . LYS B 1 104 ? -1.692 9.844 -10.375 1 97 104 LYS B N 1
ATOM 2347 C CA . LYS B 1 104 ? -3.004 9.523 -10.93 1 97 104 LYS B CA 1
ATOM 2348 C C . LYS B 1 104 ? -3.457 8.125 -10.5 1 97 104 LYS B C 1
ATOM 2350 O O . LYS B 1 104 ? -4.648 7.895 -10.281 1 97 104 LYS B O 1
ATOM 2355 N N . ARG B 1 105 ? -2.545 7.305 -10.367 1 94.19 105 ARG B N 1
ATOM 2356 C CA . ARG B 1 105 ? -2.861 5.961 -9.891 1 94.19 105 ARG B CA 1
ATOM 2357 C C . ARG B 1 105 ? -3.404 6.004 -8.461 1 94.19 105 ARG B C 1
ATOM 2359 O O . ARG B 1 105 ? -4.367 5.301 -8.141 1 94.19 105 ARG B O 1
ATOM 2366 N N . VAL B 1 106 ? -2.814 6.824 -7.605 1 97.12 106 VAL B N 1
ATOM 2367 C CA . VAL B 1 106 ? -3.287 6.973 -6.23 1 97.12 106 VAL B CA 1
ATOM 2368 C C . VAL B 1 106 ? -4.719 7.5 -6.23 1 97.12 106 VAL B C 1
ATOM 2370 O O . VAL B 1 106 ? -5.574 6.992 -5.5 1 97.12 106 VAL B O 1
ATOM 2373 N N . PHE B 1 107 ? -4.98 8.422 -7.152 1 97.69 107 PHE B N 1
ATOM 2374 C CA . PHE B 1 107 ? -6.32 8.977 -7.266 1 97.69 107 PHE B CA 1
ATOM 2375 C C . PHE B 1 107 ? -7.312 7.906 -7.711 1 97.69 107 PHE B C 1
ATOM 2377 O O . PHE B 1 107 ? -8.43 7.828 -7.188 1 97.69 107 PHE B O 1
ATOM 2384 N N . LYS B 1 108 ? -6.906 7.121 -8.586 1 94.12 108 LYS B N 1
ATOM 2385 C CA . LYS B 1 108 ? -7.758 6.047 -9.094 1 94.12 108 LYS B CA 1
ATOM 2386 C C . LYS B 1 108 ? -8.094 5.047 -7.988 1 94.12 108 LYS B C 1
ATOM 2388 O O . LYS B 1 108 ? -9.242 4.621 -7.852 1 94.12 108 LYS B O 1
ATOM 2393 N N . ILE B 1 109 ? -7.117 4.75 -7.191 1 91.12 109 ILE B N 1
ATOM 2394 C CA . ILE B 1 109 ? -7.305 3.838 -6.066 1 91.12 109 ILE B CA 1
ATOM 2395 C C . ILE B 1 109 ? -8.297 4.441 -5.074 1 91.12 109 ILE B C 1
ATOM 2397 O O . ILE B 1 109 ? -9.203 3.752 -4.594 1 91.12 109 ILE B O 1
ATOM 2401 N N . TRP B 1 110 ? -8.164 5.734 -4.832 1 96 110 TRP B N 1
ATOM 2402 C CA . TRP B 1 110 ? -9.07 6.406 -3.906 1 96 110 TRP B CA 1
ATOM 2403 C C . TRP B 1 110 ? -10.492 6.398 -4.441 1 96 110 TRP B C 1
ATOM 2405 O O . TRP B 1 110 ? -11.453 6.293 -3.674 1 96 110 TRP B O 1
ATOM 2415 N N . GLU B 1 111 ? -10.586 6.48 -5.746 1 94.5 111 GLU B N 1
ATOM 2416 C CA . GLU B 1 111 ? -11.891 6.43 -6.395 1 94.5 111 GLU B CA 1
ATOM 2417 C C . GLU B 1 111 ? -12.5 5.035 -6.305 1 94.5 111 GLU B C 1
ATOM 2419 O O . GLU B 1 111 ? -13.648 4.875 -5.883 1 94.5 111 GLU B O 1
ATOM 2424 N N . GLU B 1 112 ? -11.719 4.086 -6.594 1 88.5 112 GLU B N 1
ATOM 2425 C CA . GLU B 1 112 ? -12.172 2.699 -6.645 1 88.5 112 GLU B CA 1
ATOM 2426 C C . GLU B 1 112 ? -12.531 2.184 -5.254 1 88.5 112 GLU B C 1
ATOM 2428 O O . GLU B 1 112 ? -13.422 1.343 -5.109 1 88.5 112 GLU B O 1
ATOM 2433 N N . ARG B 1 113 ? -11.836 2.756 -4.281 1 86.56 113 ARG B N 1
ATOM 2434 C CA . ARG B 1 113 ? -12.031 2.277 -2.918 1 86.56 113 ARG B CA 1
ATOM 2435 C C . ARG B 1 113 ? -12.914 3.236 -2.123 1 86.56 113 ARG B C 1
ATOM 2437 O O . ARG B 1 113 ? -13.07 3.084 -0.909 1 86.56 113 ARG B O 1
ATOM 2444 N N . SER B 1 114 ? -13.453 4.25 -2.713 1 92.25 114 SER B N 1
ATOM 2445 C CA . SER B 1 114 ? -14.352 5.227 -2.1 1 92.25 114 SER B CA 1
ATOM 2446 C C . SER B 1 114 ? -13.719 5.859 -0.866 1 92.25 114 SER B C 1
ATOM 2448 O O . SER B 1 114 ? -14.359 5.965 0.182 1 92.25 114 SER B O 1
ATOM 2450 N N . VAL B 1 115 ? -12.461 6.184 -1.043 1 93.88 115 VAL B N 1
ATOM 2451 C CA . VAL B 1 115 ? -11.742 6.863 0.031 1 93.88 115 VAL B CA 1
ATOM 2452 C C . VAL B 1 115 ? -12.258 8.289 0.178 1 93.88 115 VAL B C 1
ATOM 2454 O O . VAL B 1 115 ? -12.43 8.781 1.296 1 93.88 115 VAL B O 1
ATOM 2457 N N . TYR B 1 116 ? -12.461 8.914 -0.97 1 96.81 116 TYR B N 1
ATOM 2458 C CA . TYR B 1 116 ? -13.039 10.25 -1.031 1 96.81 116 TYR B CA 1
ATOM 2459 C C . TYR B 1 116 ? -14.211 10.289 -2.002 1 96.81 116 TYR B C 1
ATOM 2461 O O . TYR B 1 116 ? -14.391 9.383 -2.816 1 96.81 116 TYR B O 1
ATOM 2469 N N . ASP B 1 117 ? -15.023 11.352 -1.897 1 96.62 117 ASP B N 1
ATOM 2470 C CA . ASP B 1 117 ? -16.125 11.609 -2.814 1 96.62 117 ASP B CA 1
ATOM 2471 C C . ASP B 1 117 ? -15.633 11.758 -4.25 1 96.62 117 ASP B C 1
ATOM 2473 O O . ASP B 1 117 ? -14.609 12.398 -4.496 1 96.62 117 ASP B O 1
ATOM 2477 N N . PRO B 1 118 ? -16.359 11.164 -5.129 1 96.56 118 PRO B N 1
ATOM 2478 C CA . PRO B 1 118 ? -15.945 11.25 -6.531 1 96.56 118 PRO B CA 1
ATOM 2479 C C . PRO B 1 118 ? -15.781 12.688 -7.02 1 96.56 118 PRO B C 1
ATOM 2481 O O . PRO B 1 118 ? -14.906 12.969 -7.84 1 96.56 118 PRO B O 1
ATOM 2484 N N . ASP B 1 119 ? -16.609 13.531 -6.574 1 98.06 119 ASP B N 1
ATOM 2485 C CA . ASP B 1 119 ? -16.5 14.93 -6.984 1 98.06 119 ASP B CA 1
ATOM 2486 C C . ASP B 1 119 ? -15.18 15.539 -6.508 1 98.06 119 ASP B C 1
ATOM 2488 O O . ASP B 1 119 ? -14.539 16.297 -7.242 1 98.06 119 ASP B O 1
ATOM 2492 N N . PHE B 1 120 ? -14.891 15.172 -5.281 1 98.31 120 PHE B N 1
ATOM 2493 C CA . PHE B 1 120 ? -13.625 15.664 -4.746 1 98.31 120 PHE B CA 1
ATOM 2494 C C . PHE B 1 120 ? -12.445 15.109 -5.535 1 98.31 120 PHE B C 1
ATOM 2496 O O . PHE B 1 120 ? -11.508 15.844 -5.863 1 98.31 120 PHE B O 1
ATOM 2503 N N . ILE B 1 121 ? -12.453 13.883 -5.879 1 98.38 121 ILE B N 1
ATOM 2504 C CA . ILE B 1 121 ? -11.398 13.242 -6.652 1 98.38 121 ILE B CA 1
ATOM 2505 C C . ILE B 1 121 ? -11.281 13.914 -8.016 1 98.38 121 ILE B C 1
ATOM 2507 O O . ILE B 1 121 ? -10.172 14.156 -8.508 1 98.38 121 ILE B O 1
ATOM 2511 N N . LYS B 1 122 ? -12.375 14.203 -8.594 1 97.94 122 LYS B N 1
ATOM 2512 C CA . LYS B 1 122 ? -12.383 14.906 -9.875 1 97.94 122 LYS B CA 1
ATOM 2513 C C . LYS B 1 122 ? -11.703 16.266 -9.75 1 97.94 122 LYS B C 1
ATOM 2515 O O . LYS B 1 122 ? -10.953 16.672 -10.648 1 97.94 122 LYS B O 1
ATOM 2520 N N . GLU B 1 123 ? -12.023 16.938 -8.703 1 98.19 123 GLU B N 1
ATOM 2521 C CA . GLU B 1 123 ? -11.375 18.219 -8.469 1 98.19 123 GLU B CA 1
ATOM 2522 C C . GLU B 1 123 ? -9.859 18.078 -8.391 1 98.19 123 GLU B C 1
ATOM 2524 O O . GLU B 1 123 ? -9.125 18.922 -8.906 1 98.19 123 GLU B O 1
ATOM 2529 N N . LEU B 1 124 ? -9.391 17.047 -7.77 1 98.44 124 LEU B N 1
ATOM 2530 C CA . LEU B 1 124 ? -7.953 16.797 -7.664 1 98.44 124 LEU B CA 1
ATOM 2531 C C . LEU B 1 124 ? -7.344 16.547 -9.039 1 98.44 124 LEU B C 1
ATOM 2533 O O . LEU B 1 124 ? -6.273 17.078 -9.359 1 98.44 124 LEU B O 1
ATOM 2537 N N . TYR B 1 125 ? -8.008 15.766 -9.844 1 98.06 125 TYR B N 1
ATOM 2538 C CA . TYR B 1 125 ? -7.555 15.555 -11.211 1 98.06 125 TYR B CA 1
ATOM 2539 C C . TYR B 1 125 ? -7.445 16.875 -11.961 1 98.06 125 TYR B C 1
ATOM 2541 O O . TYR B 1 125 ? -6.469 17.109 -12.68 1 98.06 125 TYR B O 1
ATOM 2549 N N . ASP B 1 126 ? -8.453 17.703 -11.797 1 97.69 126 ASP B N 1
ATOM 2550 C CA . ASP B 1 126 ? -8.477 19 -12.484 1 97.69 126 ASP B CA 1
ATOM 2551 C C . ASP B 1 126 ? -7.285 19.859 -12.078 1 97.69 126 ASP B C 1
ATOM 2553 O O . ASP B 1 126 ? -6.648 20.484 -12.922 1 97.69 126 ASP B O 1
ATOM 2557 N N . VAL B 1 127 ? -7.031 19.859 -10.805 1 97.56 127 VAL B N 1
ATOM 2558 C CA . VAL B 1 127 ? -5.91 20.656 -10.305 1 97.56 127 VAL B CA 1
ATOM 2559 C C . VAL B 1 127 ? -4.602 20.094 -10.859 1 97.56 127 VAL B C 1
ATOM 2561 O O . VAL B 1 127 ? -3.729 20.859 -11.289 1 97.56 127 VAL B O 1
ATOM 2564 N N . LEU B 1 128 ? -4.504 18.828 -10.891 1 97 128 LEU B N 1
ATOM 2565 C CA . LEU B 1 128 ? -3.291 18.156 -11.336 1 97 128 LEU B CA 1
ATOM 2566 C C . LEU B 1 128 ? -3.029 18.438 -12.812 1 97 128 LEU B C 1
ATOM 2568 O O . LEU B 1 128 ? -1.878 18.609 -13.227 1 97 128 LEU B O 1
ATOM 2572 N N . GLU B 1 129 ? -3.996 18.484 -13.578 1 94.44 129 GLU B N 1
ATOM 2573 C CA . GLU B 1 129 ? -3.873 18.609 -15.023 1 94.44 129 GLU B CA 1
ATOM 2574 C C . GLU B 1 129 ? -3.844 20.078 -15.453 1 94.44 129 GLU B C 1
ATOM 2576 O O . GLU B 1 129 ? -3.527 20.391 -16.609 1 94.44 129 GLU B O 1
ATOM 2581 N N . SER B 1 130 ? -4.34 20.891 -14.625 1 85.5 130 SER B N 1
ATOM 2582 C CA . SER B 1 130 ? -4.355 22.312 -14.961 1 85.5 130 SER B CA 1
ATOM 2583 C C . SER B 1 130 ? -2.943 22.859 -15.141 1 85.5 130 SER B C 1
ATOM 2585 O O . SER B 1 130 ? -2.01 22.391 -14.477 1 85.5 130 SER B O 1
ATOM 2587 N N . SER B 1 131 ? -2.385 22.859 -16.406 1 61.81 131 SER B N 1
ATOM 2588 C CA . SER B 1 131 ? -1.096 23.453 -16.75 1 61.81 131 SER B CA 1
ATOM 2589 C C . SER B 1 131 ? -0.859 24.75 -15.992 1 61.81 131 SER B C 1
ATOM 2591 O O . SER B 1 131 ? 0.029 25.531 -16.344 1 61.81 131 SER B O 1
ATOM 2593 N N . LYS B 1 132 ? -1.737 25.328 -15.398 1 47.91 132 LYS B N 1
ATOM 2594 C CA . LYS B 1 132 ? -1.43 26.719 -15.094 1 47.91 132 LYS B CA 1
ATOM 2595 C C . LYS B 1 132 ? -0.029 26.859 -14.508 1 47.91 132 LYS B C 1
ATOM 2597 O O . LYS B 1 132 ? 0.374 26.062 -13.656 1 47.91 132 LYS B O 1
ATOM 2602 N N . GLU B 1 133 ? 0.882 27.453 -15.258 1 43.59 133 GLU B N 1
ATOM 2603 C CA . GLU B 1 133 ? 2.08 28.141 -14.789 1 43.59 133 GLU B CA 1
ATOM 2604 C C . GLU B 1 133 ? 1.92 28.594 -13.336 1 43.59 133 GLU B C 1
ATOM 2606 O O . GLU B 1 133 ? 0.926 29.234 -12.992 1 43.59 133 GLU B O 1
ATOM 2611 N N . SER B 1 134 ? 2.156 27.844 -12.492 1 42.53 134 SER B N 1
ATOM 2612 C CA . SER B 1 134 ? 2.266 28.453 -11.172 1 42.53 134 SER B CA 1
ATOM 2613 C C . SER B 1 134 ? 2.568 29.953 -11.281 1 42.53 134 SER B C 1
ATOM 2615 O O . SER B 1 134 ? 3.42 30.359 -12.078 1 42.53 134 SER B O 1
ATOM 2617 N N . PRO B 1 135 ? 1.718 30.812 -11.164 1 38.06 135 PRO B N 1
ATOM 2618 C CA . PRO B 1 135 ? 2.184 32.219 -11.203 1 38.06 135 PRO B CA 1
ATOM 2619 C C . PRO B 1 135 ? 3.529 32.406 -10.508 1 38.06 135 PRO B C 1
ATOM 2621 O O . PRO B 1 135 ? 3.828 31.703 -9.531 1 38.06 135 PRO B O 1
ATOM 2624 N N . PRO B 1 136 ? 4.59 32.719 -11.195 1 36.03 136 PRO B N 1
ATOM 2625 C CA . PRO B 1 136 ? 5.801 33.094 -10.461 1 36.03 136 PRO B CA 1
ATOM 2626 C C . PRO B 1 136 ? 5.496 33.812 -9.141 1 36.03 136 PRO B C 1
ATOM 2628 O O . PRO B 1 136 ? 4.57 34.625 -9.07 1 36.03 136 PRO B O 1
ATOM 2631 N N . VAL B 1 137 ? 5.531 33.062 -8.102 1 38 137 VAL B N 1
ATOM 2632 C CA . VAL B 1 137 ? 5.57 33.875 -6.875 1 38 137 VAL B CA 1
ATOM 2633 C C . VAL B 1 137 ? 6.238 35.219 -7.156 1 38 137 VAL B C 1
ATOM 2635 O O . VAL B 1 137 ? 7.336 35.25 -7.715 1 38 137 VAL B O 1
ATOM 2638 N N . SER B 1 138 ? 5.594 36.219 -7.625 1 34.25 138 SER B N 1
ATOM 2639 C CA . SER B 1 138 ? 6.055 37.594 -7.707 1 34.25 138 SER B CA 1
ATOM 2640 C C . SER B 1 138 ? 6.832 38 -6.457 1 34.25 138 SER B C 1
ATOM 2642 O O . SER B 1 138 ? 6.25 38.125 -5.379 1 34.25 138 SER B O 1
ATOM 2644 N N . SER B 1 139 ? 7.984 37.344 -6.223 1 35.97 139 SER B N 1
ATOM 2645 C CA . SER B 1 139 ? 8.945 37.875 -5.27 1 35.97 139 SER B CA 1
ATOM 2646 C C . SER B 1 139 ? 9.18 39.375 -5.5 1 35.97 139 SER B C 1
ATOM 2648 O O . SER B 1 139 ? 10.281 39.875 -5.266 1 35.97 139 SER B O 1
ATOM 2650 N N . LYS B 1 140 ? 8.312 40.031 -6.207 1 33.59 140 LYS B N 1
ATOM 2651 C CA . LYS B 1 140 ? 8.609 41.438 -6.477 1 33.59 140 LYS B CA 1
ATOM 2652 C C . LYS B 1 140 ? 8.75 42.219 -5.18 1 33.59 140 LYS B C 1
ATOM 2654 O O . LYS B 1 140 ? 8.945 43.438 -5.203 1 33.59 140 LYS B O 1
ATOM 2659 N N . ILE B 1 141 ? 8.156 41.719 -4.078 1 35.28 141 ILE B N 1
ATOM 2660 C CA . ILE B 1 141 ? 8.125 42.781 -3.082 1 35.28 141 ILE B CA 1
ATOM 2661 C C . ILE B 1 141 ? 9.547 43.094 -2.602 1 35.28 141 ILE B C 1
ATOM 2663 O O . ILE B 1 141 ? 9.758 44 -1.793 1 35.28 141 ILE B O 1
ATOM 2667 N N . ILE B 1 142 ? 10.438 42.125 -2.857 1 36.28 142 ILE B N 1
ATOM 2668 C CA . ILE B 1 142 ? 11.641 42.438 -2.1 1 36.28 142 ILE B CA 1
ATOM 2669 C C . ILE B 1 142 ? 12.367 43.625 -2.744 1 36.28 142 ILE B C 1
ATOM 2671 O O . ILE B 1 142 ? 13.555 43.844 -2.502 1 36.28 142 ILE B O 1
ATOM 2675 N N . ALA B 1 143 ? 11.867 43.938 -3.885 1 31.59 143 ALA B N 1
ATOM 2676 C CA . ALA B 1 143 ? 12.859 44.781 -4.523 1 31.59 143 ALA B CA 1
ATOM 2677 C C . ALA B 1 143 ? 13.125 46.031 -3.686 1 31.59 143 ALA B C 1
ATOM 2679 O O . ALA B 1 143 ? 14.266 46.5 -3.584 1 31.59 143 ALA B O 1
ATOM 2680 N N . ASP B 1 144 ? 12.023 46.781 -3.375 1 32.84 144 ASP B N 1
ATOM 2681 C CA . ASP B 1 144 ? 12.328 48.188 -3.184 1 32.84 144 ASP B CA 1
ATOM 2682 C C . ASP B 1 144 ? 12.859 48.469 -1.775 1 32.84 144 ASP B C 1
ATOM 2684 O O . ASP B 1 144 ? 12.727 49.562 -1.252 1 32.84 144 ASP B O 1
ATOM 2688 N N . PHE B 1 145 ? 13.031 47.438 -0.899 1 31.69 145 PHE B N 1
ATOM 2689 C CA . PHE B 1 145 ? 13.406 47.875 0.434 1 31.69 145 PHE B CA 1
ATOM 2690 C C . PHE B 1 145 ? 14.773 48.562 0.411 1 31.69 145 PHE B C 1
ATOM 2692 O O . PHE B 1 145 ? 15.797 47.906 0.218 1 31.69 145 PHE B O 1
ATOM 2699 N N . LYS B 1 146 ? 14.906 49.719 -0.238 1 32.25 146 LYS B N 1
ATOM 2700 C CA . LYS B 1 146 ? 16.109 50.562 -0.131 1 32.25 146 LYS B CA 1
ATOM 2701 C C . LYS B 1 146 ? 16.578 50.656 1.316 1 32.25 146 LYS B C 1
ATOM 2703 O O . LYS B 1 146 ? 15.789 50.938 2.217 1 32.25 146 LYS B O 1
ATOM 2708 N N . PRO B 1 147 ? 17.625 49.906 1.735 1 34.44 147 PRO B N 1
ATOM 2709 C CA . PRO B 1 147 ? 18.266 49.875 3.051 1 34.44 147 PRO B CA 1
ATOM 2710 C C . PRO B 1 147 ? 18.328 51.219 3.717 1 34.44 147 PRO B C 1
ATOM 2712 O O . PRO B 1 147 ? 18.562 51.344 4.926 1 34.44 147 PRO B O 1
ATOM 2715 N N . GLN B 1 148 ? 18.172 52.281 2.936 1 34.78 148 GLN B N 1
ATOM 2716 C CA . GLN B 1 148 ? 18.656 53.531 3.498 1 34.78 148 GLN B CA 1
ATOM 2717 C C . GLN B 1 148 ? 17.844 53.969 4.715 1 34.78 148 GLN B C 1
ATOM 2719 O O . GLN B 1 148 ? 18.375 54.5 5.68 1 34.78 148 GLN B O 1
ATOM 2724 N N . LYS B 1 149 ? 16.484 53.844 4.602 1 34.09 149 LYS B N 1
ATOM 2725 C CA . LYS B 1 149 ? 15.711 54.625 5.562 1 34.09 149 LYS B CA 1
ATOM 2726 C C . LYS B 1 149 ? 15.672 53.969 6.926 1 34.09 149 LYS B C 1
ATOM 2728 O O . LYS B 1 149 ? 15.18 54.531 7.898 1 34.09 149 LYS B O 1
ATOM 2733 N N . VAL B 1 150 ? 15.867 52.594 6.914 1 40.56 150 VAL B N 1
ATOM 2734 C CA . VAL B 1 150 ? 15.547 52 8.195 1 40.56 150 VAL B CA 1
ATOM 2735 C C . VAL B 1 150 ? 16.625 52.312 9.219 1 40.56 150 VAL B C 1
ATOM 2737 O O . VAL B 1 150 ? 16.547 51.906 10.375 1 40.56 150 VAL B O 1
ATOM 2740 N N . ALA B 1 151 ? 17.75 52.812 8.844 1 35.62 151 ALA B N 1
ATOM 2741 C CA . ALA B 1 151 ? 18.797 53.062 9.828 1 35.62 151 ALA B CA 1
ATOM 2742 C C . ALA B 1 151 ? 18.375 54.094 10.844 1 35.62 151 ALA B C 1
ATOM 2744 O O . ALA B 1 151 ? 18.703 54 12.031 1 35.62 151 ALA B O 1
ATOM 2745 N N . ASP B 1 152 ? 17.594 55.125 10.398 1 35.16 152 ASP B N 1
ATOM 2746 C CA . ASP B 1 152 ? 17.375 56.25 11.273 1 35.16 152 ASP B CA 1
ATOM 2747 C C . ASP B 1 152 ? 16.484 55.875 12.461 1 35.16 152 ASP B C 1
ATOM 2749 O O . ASP B 1 152 ? 16.562 56.5 13.523 1 35.16 152 ASP B O 1
ATOM 2753 N N . GLN B 1 153 ? 15.562 54.906 12.281 1 40.5 153 GLN B N 1
ATOM 2754 C CA . GLN B 1 153 ? 14.586 54.719 13.344 1 40.5 153 GLN B CA 1
ATOM 2755 C C . GLN B 1 153 ? 15.195 54 14.539 1 40.5 153 GLN B C 1
ATOM 2757 O O . GLN B 1 153 ? 14.648 54.031 15.641 1 40.5 153 GLN B O 1
ATOM 2762 N N . ILE B 1 154 ? 16.281 53.344 14.367 1 38.12 154 ILE B N 1
ATOM 2763 C CA . ILE B 1 154 ? 16.812 52.562 15.477 1 38.12 154 ILE B CA 1
ATOM 2764 C C . ILE B 1 154 ? 17.391 53.5 16.531 1 38.12 154 ILE B C 1
ATOM 2766 O O . ILE B 1 154 ? 17.578 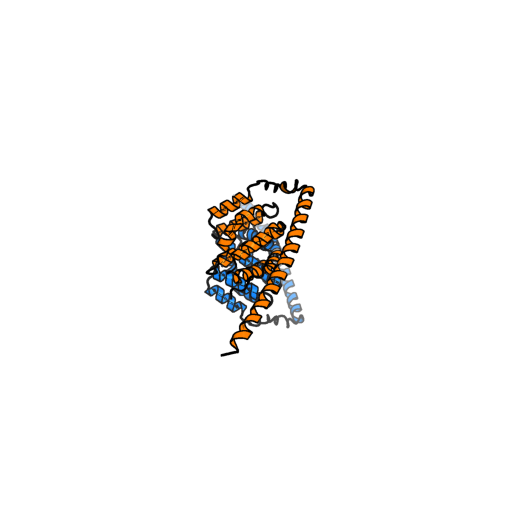53.094 17.688 1 38.12 154 ILE B O 1
ATOM 2770 N N . HIS B 1 155 ? 17.75 54.719 16.156 1 38.94 155 HIS B N 1
ATOM 2771 C CA . HIS B 1 155 ? 18.391 55.562 17.172 1 38.94 155 HIS B CA 1
ATOM 2772 C C . HIS B 1 155 ? 17.422 55.875 18.297 1 38.94 155 HIS B C 1
ATOM 2774 O O . HIS B 1 155 ? 17.844 56.125 19.422 1 38.94 155 HIS B O 1
ATOM 2780 N N . MET B 1 156 ? 16.094 56.031 18 1 38.91 156 MET B N 1
ATOM 2781 C CA . MET B 1 156 ? 15.219 56.594 19.031 1 38.91 156 MET B CA 1
ATOM 2782 C C . MET B 1 156 ? 14.977 55.562 20.141 1 38.91 156 MET B C 1
ATOM 2784 O O . MET B 1 156 ? 14.602 55.938 21.266 1 38.91 156 MET B O 1
ATOM 2788 N N . VAL B 1 157 ? 15.07 54.281 19.797 1 44.41 157 VAL B N 1
ATOM 2789 C CA . VAL B 1 157 ? 14.664 53.344 20.828 1 44.41 157 VAL B CA 1
ATOM 2790 C C . VAL B 1 157 ? 15.727 53.281 21.922 1 44.41 157 VAL B C 1
ATOM 2792 O O . VAL B 1 157 ? 15.445 52.844 23.031 1 44.41 157 VAL B O 1
ATOM 2795 N N . ASP B 1 158 ? 16.938 53.625 21.656 1 38.53 158 ASP B N 1
ATOM 2796 C CA . ASP B 1 158 ? 17.938 53.562 22.719 1 38.53 158 ASP B CA 1
ATOM 2797 C C . ASP B 1 158 ? 17.609 54.562 23.844 1 38.53 158 ASP B C 1
ATOM 2799 O O . ASP B 1 158 ? 17.859 54.25 25.016 1 38.53 158 ASP B O 1
ATOM 2803 N N . LYS B 1 159 ? 16.984 55.719 23.484 1 40.41 159 LYS B N 1
ATOM 2804 C CA . LYS B 1 159 ? 16.797 56.719 24.516 1 40.41 159 LYS B CA 1
ATOM 2805 C C . LYS B 1 159 ? 15.719 56.312 25.516 1 40.41 159 LYS B C 1
ATOM 2807 O O . LYS B 1 159 ? 15.844 56.562 26.719 1 40.41 159 LYS B O 1
ATOM 2812 N N . ILE B 1 160 ? 14.648 55.531 25.047 1 44.94 160 ILE B N 1
ATOM 2813 C CA . ILE B 1 160 ? 13.562 55.219 25.969 1 44.94 160 ILE B CA 1
ATOM 2814 C C . ILE B 1 160 ? 14.039 54.219 27.016 1 44.94 160 ILE B C 1
ATOM 2816 O O . ILE B 1 160 ? 13.711 54.344 28.188 1 44.94 160 ILE B O 1
ATOM 2820 N N . ALA B 1 161 ? 15.016 53.375 26.672 1 43.09 161 ALA B N 1
ATOM 2821 C CA . ALA B 1 161 ? 15.438 52.375 27.641 1 43.09 161 ALA B CA 1
ATOM 2822 C C . ALA B 1 161 ? 16.219 53.031 28.797 1 43.09 161 ALA B C 1
ATOM 2824 O O . ALA B 1 161 ? 16.062 52.625 29.953 1 43.09 161 ALA B O 1
ATOM 2825 N N . LYS B 1 162 ? 16.906 54.094 28.484 1 44.97 162 LYS B N 1
ATOM 2826 C CA . LYS B 1 162 ? 17.719 54.656 29.562 1 44.97 162 LYS B CA 1
ATOM 2827 C C . LYS B 1 162 ? 16.828 55.375 30.594 1 44.97 162 LYS B C 1
ATOM 2829 O O . LYS B 1 162 ? 17.125 55.344 31.781 1 44.97 162 LYS B O 1
ATOM 2834 N N . GLU B 1 163 ? 15.703 55.906 30.078 1 46.53 163 GLU B N 1
ATOM 2835 C CA . GLU B 1 163 ? 14.891 56.688 31.016 1 46.53 163 GLU B CA 1
ATOM 2836 C C . GLU B 1 163 ? 14.094 55.781 31.938 1 46.53 163 GLU B C 1
ATOM 2838 O O . GLU B 1 163 ? 13.891 56.094 33.094 1 46.53 163 GLU B O 1
ATOM 2843 N N . THR B 1 164 ? 13.75 54.562 31.438 1 45.31 164 THR B N 1
ATOM 2844 C CA . THR B 1 164 ? 12.93 53.75 32.312 1 45.31 164 THR B CA 1
ATOM 2845 C C . THR B 1 164 ? 13.773 53.156 33.438 1 45.31 164 THR B C 1
ATOM 2847 O O . THR B 1 164 ? 13.266 52.906 34.562 1 45.31 164 THR B O 1
ATOM 2850 N N . LEU B 1 165 ? 15.031 52.938 33.25 1 46.94 165 LEU B N 1
ATOM 2851 C CA . LEU B 1 165 ? 15.859 52.406 34.344 1 46.94 165 LEU B CA 1
ATOM 2852 C C . LEU B 1 165 ? 16 53.438 35.469 1 46.94 165 LEU B C 1
ATOM 2854 O O . LEU B 1 165 ? 15.984 53.062 36.625 1 46.94 165 LEU B O 1
ATOM 2858 N N . THR B 1 166 ? 15.977 54.75 35.094 1 47.91 166 THR B N 1
ATOM 2859 C CA . THR B 1 166 ? 16.156 55.719 36.125 1 47.91 166 THR B CA 1
ATOM 2860 C C . THR B 1 166 ? 14.898 55.812 37 1 47.91 166 THR B C 1
ATOM 2862 O O . THR B 1 166 ? 14.992 55.938 38.219 1 47.91 166 THR B O 1
ATOM 2865 N N . LYS B 1 167 ? 13.711 55.562 36.375 1 50.19 167 LYS B N 1
ATOM 2866 C CA . LYS B 1 167 ? 12.5 55.75 37.156 1 50.19 167 LYS B CA 1
ATOM 2867 C C . LYS B 1 167 ? 12.312 54.594 38.156 1 50.19 167 LYS B C 1
ATOM 2869 O O . LYS B 1 167 ? 11.797 54.812 39.25 1 50.19 167 LYS B O 1
ATOM 2874 N N . LEU B 1 168 ? 12.836 53.438 37.781 1 46 168 LEU B N 1
ATOM 2875 C CA . LEU B 1 168 ? 12.633 52.344 38.719 1 46 168 LEU B CA 1
ATOM 2876 C C . LEU B 1 168 ? 13.508 52.531 39.969 1 46 168 LEU B C 1
ATOM 2878 O O . LEU B 1 168 ? 13.07 52.25 41.094 1 46 168 LEU B O 1
ATOM 2882 N N . THR B 1 169 ? 14.672 53.219 39.844 1 44.94 169 THR B N 1
ATOM 2883 C CA . THR B 1 169 ? 15.5 53.438 41.031 1 44.94 169 THR B CA 1
ATOM 2884 C C . THR B 1 169 ? 14.836 54.438 41.969 1 44.94 169 THR B C 1
ATOM 2886 O O . THR B 1 169 ? 14.898 54.281 43.188 1 44.94 169 THR B O 1
ATOM 2889 N N . MET B 1 170 ? 14.078 55.406 41.375 1 40.91 170 MET B N 1
ATOM 2890 C CA . MET B 1 170 ? 13.484 56.406 42.25 1 40.91 170 MET B CA 1
ATOM 2891 C C . MET B 1 170 ? 12.367 55.812 43.094 1 40.91 170 MET B C 1
ATOM 2893 O O . MET B 1 170 ? 12.125 56.25 44.219 1 40.91 170 MET B O 1
ATOM 2897 N N . LEU B 1 171 ? 11.586 54.844 42.469 1 44.38 171 LEU B N 1
ATOM 2898 C CA . LEU B 1 171 ? 10.445 54.312 43.219 1 44.38 171 LEU B CA 1
ATOM 2899 C C . LEU B 1 171 ? 10.914 53.438 44.375 1 44.38 171 LEU B C 1
ATOM 2901 O O . LEU B 1 171 ? 10.312 53.438 45.469 1 44.38 171 LEU B O 1
ATOM 2905 N N . THR B 1 172 ? 12.016 52.781 44.281 1 43.19 172 THR B N 1
ATOM 2906 C CA . THR B 1 172 ? 12.438 51.938 45.375 1 43.19 172 THR B CA 1
ATOM 2907 C C . THR B 1 172 ? 12.883 52.781 46.562 1 43.19 172 THR B C 1
ATOM 2909 O O . THR B 1 172 ? 12.734 52.406 47.719 1 43.19 172 THR B O 1
ATOM 2912 N N . ASN B 1 173 ? 13.5 54 46.344 1 39.97 173 ASN B N 1
ATOM 2913 C CA . ASN B 1 173 ? 13.969 54.781 47.469 1 39.97 173 ASN B CA 1
ATOM 2914 C C . ASN B 1 173 ? 12.805 55.406 48.25 1 39.97 173 ASN B C 1
ATOM 2916 O O . ASN B 1 173 ? 12.992 55.938 49.344 1 39.97 173 ASN B O 1
ATOM 2920 N N . SER B 1 174 ? 11.711 55.688 47.594 1 40.94 174 SER B N 1
ATOM 2921 C CA . SER B 1 174 ? 10.719 56.469 48.344 1 40.94 174 SER B CA 1
ATOM 2922 C C . SER B 1 174 ? 9.961 55.594 49.344 1 40.94 174 SER B C 1
ATOM 2924 O O . SER B 1 174 ? 9.258 56.125 50.219 1 40.94 174 SER B O 1
ATOM 2926 N N . LYS B 1 175 ? 9.898 54.312 49.219 1 40.91 175 LYS B N 1
ATOM 2927 C CA . LYS B 1 175 ? 9.016 53.625 50.156 1 40.91 175 LYS B CA 1
ATOM 2928 C C . LYS B 1 175 ? 9.672 53.531 51.531 1 40.91 175 LYS B C 1
ATOM 2930 O O . LYS B 1 175 ? 9.055 53.031 52.469 1 40.91 175 LYS B O 1
ATOM 2935 N N . VAL B 1 176 ? 10.992 53.594 51.688 1 38.81 176 VAL B N 1
ATOM 2936 C CA . VAL B 1 176 ? 11.516 53.188 53 1 38.81 176 VAL B CA 1
ATOM 2937 C C . VAL B 1 176 ? 11.188 54.281 54.031 1 38.81 176 VAL B C 1
ATOM 2939 O O . VAL B 1 176 ? 11.258 54.031 55.25 1 38.81 176 VAL B O 1
ATOM 2942 N N . ASP B 1 177 ? 10.914 55.406 53.688 1 35.31 177 ASP B N 1
ATOM 2943 C CA . ASP B 1 177 ? 10.812 56.406 54.75 1 35.31 177 ASP B CA 1
ATOM 2944 C C . ASP B 1 177 ? 9.578 56.125 55.625 1 35.31 177 ASP B C 1
ATOM 2946 O O . ASP B 1 177 ? 9.359 56.812 56.625 1 35.31 177 ASP B O 1
ATOM 2950 N N . ALA B 1 178 ? 8.57 55.406 55.125 1 37.47 178 ALA B N 1
ATOM 2951 C CA . ALA B 1 178 ? 7.359 55.469 55.938 1 37.47 178 ALA B CA 1
ATOM 2952 C C . ALA B 1 178 ? 7.504 54.656 57.219 1 37.47 178 ALA B C 1
ATOM 2954 O O . ALA B 1 178 ? 6.574 54.562 58.031 1 37.47 178 ALA B O 1
ATOM 2955 N N . ALA B 1 179 ? 8.555 53.906 57.375 1 35.41 179 ALA B N 1
ATOM 2956 C CA . ALA B 1 179 ? 8.688 53.125 58.594 1 35.41 179 ALA B CA 1
ATOM 2957 C C . ALA B 1 179 ? 8.961 54.031 59.812 1 35.41 179 ALA B C 1
ATOM 2959 O O . ALA B 1 179 ? 9.055 53.531 60.938 1 35.41 179 ALA B O 1
ATOM 2960 N N . SER B 1 180 ? 9.43 55.25 59.594 1 36.19 180 SER B N 1
ATOM 2961 C CA . SER B 1 180 ? 9.828 56 60.781 1 36.19 180 SER B CA 1
ATOM 2962 C C . SER B 1 180 ? 8.641 56.219 61.719 1 36.19 180 SER B C 1
ATOM 2964 O O . SER B 1 180 ? 8.82 56.656 62.844 1 36.19 180 SER B O 1
ATOM 2966 N N . SER B 1 181 ? 7.496 56.375 61.188 1 28.8 181 SER B N 1
ATOM 2967 C CA . SER B 1 181 ? 6.559 57.125 62.031 1 28.8 181 SER B CA 1
ATOM 2968 C C . SER B 1 181 ? 6.156 56.312 63.281 1 28.8 181 SER B C 1
ATOM 2970 O O . SER B 1 181 ? 5.773 56.875 64.312 1 28.8 181 SER B O 1
ATOM 2972 N N . GLU B 1 182 ? 6.008 54.938 63.125 1 34.25 182 GLU B N 1
ATOM 2973 C CA . GLU B 1 182 ? 5.262 54.406 64.25 1 34.25 182 GLU B CA 1
ATOM 2974 C C . GLU B 1 182 ? 6.148 54.312 65.5 1 34.25 182 GLU B C 1
ATOM 2976 O O . GLU B 1 182 ? 5.719 53.812 66.562 1 34.25 182 GLU B O 1
ATOM 2981 N N . ALA B 1 183 ? 7.297 54.875 65.625 1 28.72 183 ALA B N 1
ATOM 2982 C CA . ALA B 1 183 ? 7.977 55.062 66.875 1 28.72 183 ALA B CA 1
ATOM 2983 C C . ALA B 1 183 ? 7.02 55.625 67.938 1 28.72 183 ALA B C 1
ATOM 2985 O O . ALA B 1 183 ? 7.23 55.469 69.125 1 28.72 183 ALA B O 1
ATOM 2986 N N . LEU B 1 184 ? 6.227 56.688 67.562 1 27.77 184 LEU B N 1
ATOM 2987 C CA . LEU B 1 184 ? 5.723 57.5 68.688 1 27.77 184 LEU B CA 1
ATOM 2988 C C . LEU B 1 184 ? 4.902 56.656 69.625 1 27.77 184 LEU B C 1
ATOM 2990 O O . LEU B 1 184 ? 4.895 56.938 70.875 1 27.77 184 LEU B O 1
ATOM 2994 N N . ARG B 1 185 ? 3.875 55.844 69.062 1 33.5 185 ARG B N 1
ATOM 2995 C CA . ARG B 1 185 ? 2.83 55.5 70 1 33.5 185 ARG B CA 1
ATOM 2996 C C . ARG B 1 185 ? 3.355 54.562 71.125 1 33.5 185 ARG B C 1
ATOM 2998 O O . ARG B 1 185 ? 3.055 53.375 71.062 1 33.5 185 ARG B O 1
ATOM 3005 N N . LYS B 1 186 ? 4.648 54.438 71.312 1 30.91 186 LYS B N 1
ATOM 3006 C CA . LYS B 1 186 ? 5.23 53.844 72.5 1 30.91 186 LYS B CA 1
ATOM 3007 C C . LYS B 1 186 ? 4.508 54.312 73.812 1 30.91 186 LYS B C 1
ATOM 3009 O O . LYS B 1 186 ? 4.727 53.75 74.875 1 30.91 186 LYS B O 1
ATOM 3014 N N . LEU B 1 187 ? 4.141 55.656 74 1 32.81 187 LEU B N 1
ATOM 3015 C CA . LEU B 1 187 ? 4.035 56.344 75.312 1 32.81 187 LEU B CA 1
ATOM 3016 C C . LEU B 1 187 ? 2.783 55.906 76.062 1 32.81 187 LEU B C 1
ATOM 3018 O O . LEU B 1 187 ? 2.73 55.969 77.312 1 32.81 187 LEU B O 1
ATOM 3022 N N . LYS B 1 188 ? 1.474 55.844 75.562 1 28.34 188 LYS B N 1
ATOM 3023 C CA . LYS B 1 188 ? 0.582 55.656 76.75 1 28.34 188 LYS B CA 1
ATOM 3024 C C . LYS B 1 188 ? 0.691 54.25 77.25 1 28.34 188 LYS B C 1
ATOM 3026 O O . LYS B 1 188 ? 0.841 53.281 76.5 1 28.34 188 LYS B O 1
#